Protein AF-A0A3B8ZJQ8-F1 (afdb_monomer)

Foldseek 3Di:
DVVVVLVVLLVVLCCLVVPVLVVVLVVLPVVDAQDPVSCCVNQQFSVLLSVLVSCLSNLLSLLLVVLQCVQQLVLVVQLVVCQVVVVVLPEHSQLVSLLVSLLAPLLVSLVSLVVPPDPLNNVLSNVLSVL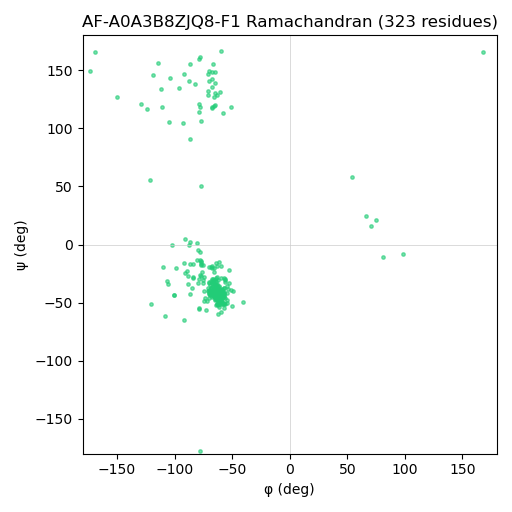RHHPVCLVVLLVVCVVPPDQDDDDPNPHTPSRVSSVCVNCVSVVVSSVSSSVCAVPPNDDHRPDDDDDRDDGDRRDPVSSVVSSVVVSCVCCVQVSVLSSVLSSVVSQQQQPPDDCPVLSVLVNVLVPDPDDPPDPVSVVSVVVNVVRSVVSSCVGNLVVVLVVCCVVCVVVVDHSVVVSVVVSCVSSPPVSND

Sequence (325 aa):
IYQAITRGADLVAGQIDETLIPFVVAQVESVLEPGVLRSLITDGVIAGVGSVIVFLPIILLLFFFIAILEDCGYMARAAFVMDKAMSYLGSSGKSFLPLMSSFACAVPGIMATRVIESWRDRMVTILIAPLMSCSARLPVYMLMITAFVPSTTWLGGWIGLQGAVLFLMSSLGLLVAIPVAWLLKRFWFQGEPSAFVMELPSYKLPSLRVVFFRVWERAQAFIGRAGSLIFCTAVLVWAAGYFPGDHRRQHELTGQIEAWQGDQTDPQLQELEQEHHQLSGQLIESSLLGRVGKAIEPAVKPLGWDWRIGVGVFASFPAREVIIA

Mean predicted aligned error: 9.36 Å

Radius of gyration: 24.24 Å; Cα contacts (8 Å, |Δi|>4): 348; chains: 1; bounding box: 57×47×69 Å

Secondary structure (DSSP, 8-state):
-HHHHHHHHHHHHHHIIIIIHHHHHHHHHHHS-SSHHHHIIIIIIIHHHHHHHHHHHHHHHHHHHHHHHHHTTHHHHHHHHHHHHHHHTT--GGGHHHHHHHHH-HHHHHHHGGG---HHHHHHHHHHGGGS--GGGHHHHHHHHHHHS---EETTTTEEHHHHHHHHHHHHHHHHHHHHHHHHHHHTS--PPP----PPPPP-PPPHHHHHHHHHHHHHHIIIIIIHHHHHHHHHHHHHHHSS---HHHHHHHHHHHT--S-TT-HHHHHHHHHHHHHHHHHHHHSHHHHHHHHHHHHHGGGT--HHHHHHHHHTHHHHHTTT-

Structure (mmCIF, N/CA/C/O backbone):
data_AF-A0A3B8ZJQ8-F1
#
_entry.id   AF-A0A3B8ZJQ8-F1
#
loop_
_atom_site.group_PDB
_atom_site.id
_atom_site.type_symbol
_atom_site.label_atom_id
_atom_site.label_alt_id
_atom_site.label_comp_id
_atom_site.label_asym_id
_atom_site.label_entity_id
_atom_site.label_seq_id
_atom_site.pdbx_PDB_ins_code
_atom_site.Cartn_x
_atom_site.Cartn_y
_atom_site.Cartn_z
_atom_site.occupancy
_atom_site.B_iso_or_equiv
_atom_site.auth_seq_id
_atom_site.auth_comp_id
_atom_site.auth_asym_id
_atom_site.auth_atom_id
_atom_site.pdbx_PDB_model_num
ATOM 1 N N . ILE A 1 1 ? -2.295 17.847 13.881 1.00 44.59 1 ILE A N 1
ATOM 2 C CA . ILE A 1 1 ? -1.215 17.038 14.504 1.00 44.59 1 ILE A CA 1
ATOM 3 C C . ILE A 1 1 ? -0.977 15.763 13.702 1.00 44.59 1 ILE A C 1
ATOM 5 O O . ILE A 1 1 ? 0.044 15.714 13.043 1.00 44.59 1 ILE A O 1
ATOM 9 N N . TYR A 1 2 ? -1.922 14.813 13.632 1.00 49.31 2 TYR A N 1
ATOM 10 C CA . TYR A 1 2 ? -1.770 13.586 12.822 1.00 49.31 2 TYR A CA 1
ATOM 11 C C . TYR A 1 2 ? -1.333 13.864 11.370 1.00 49.31 2 TYR A C 1
ATOM 13 O O . TYR A 1 2 ? -0.273 13.408 10.975 1.00 49.31 2 TYR A O 1
ATOM 21 N N . GLN A 1 3 ? -2.038 14.739 10.642 1.00 50.31 3 GLN A N 1
ATOM 22 C CA . GLN A 1 3 ? -1.660 15.132 9.271 1.00 50.31 3 GLN A CA 1
ATOM 23 C C . GLN A 1 3 ? -0.292 15.832 9.152 1.00 50.31 3 GLN A C 1
ATOM 25 O O . GLN A 1 3 ? 0.372 15.729 8.128 1.00 50.31 3 GLN A O 1
ATOM 30 N N . ALA A 1 4 ? 0.134 16.570 10.181 1.00 55.22 4 ALA A N 1
ATOM 31 C CA . ALA A 1 4 ? 1.437 17.239 10.173 1.00 55.22 4 ALA A CA 1
ATOM 32 C C . ALA A 1 4 ? 2.576 16.237 10.397 1.00 55.22 4 ALA A C 1
ATOM 34 O O . ALA A 1 4 ? 3.673 16.413 9.882 1.00 55.22 4 ALA A O 1
ATOM 35 N N . ILE A 1 5 ? 2.296 15.177 11.151 1.00 61.72 5 ILE A N 1
ATOM 36 C CA . ILE A 1 5 ? 3.265 14.148 11.491 1.00 61.72 5 ILE A CA 1
ATOM 37 C C . ILE A 1 5 ? 3.343 13.089 10.384 1.00 61.72 5 ILE A C 1
ATOM 39 O O . ILE A 1 5 ? 4.442 12.676 10.027 1.00 61.72 5 ILE A O 1
ATOM 43 N N . THR A 1 6 ? 2.217 12.733 9.755 1.00 64.31 6 THR A N 1
ATOM 44 C CA . THR A 1 6 ? 2.218 11.883 8.554 1.00 64.31 6 THR A CA 1
ATOM 45 C C . THR A 1 6 ? 2.934 12.556 7.395 1.00 64.31 6 THR A C 1
ATOM 47 O O . THR A 1 6 ? 3.727 11.887 6.758 1.00 64.31 6 THR A O 1
ATOM 50 N N . ARG A 1 7 ? 2.804 13.881 7.212 1.00 71.00 7 ARG A N 1
ATOM 51 C CA . ARG A 1 7 ? 3.621 14.621 6.231 1.00 71.00 7 ARG A CA 1
ATOM 52 C C . ARG A 1 7 ? 5.120 14.400 6.423 1.00 71.00 7 ARG A C 1
ATOM 54 O O . ARG A 1 7 ? 5.835 14.295 5.442 1.00 71.00 7 ARG A O 1
ATOM 61 N N . GLY A 1 8 ? 5.600 14.322 7.664 1.00 73.88 8 GLY A N 1
ATOM 62 C CA . GLY A 1 8 ? 7.006 14.017 7.935 1.00 73.88 8 GLY A CA 1
ATOM 63 C C . GLY A 1 8 ? 7.403 12.617 7.459 1.00 73.88 8 GLY A C 1
ATOM 64 O O . GLY A 1 8 ? 8.447 12.459 6.837 1.00 73.88 8 GLY A O 1
ATOM 65 N N . ALA A 1 9 ? 6.556 11.614 7.702 1.00 74.62 9 ALA A N 1
ATOM 66 C CA . ALA A 1 9 ? 6.785 10.259 7.200 1.00 74.62 9 ALA A CA 1
ATOM 67 C C . ALA A 1 9 ? 6.646 10.165 5.672 1.00 74.62 9 ALA A C 1
ATOM 69 O O . ALA A 1 9 ? 7.443 9.474 5.050 1.00 74.62 9 ALA A O 1
ATOM 70 N N . ASP A 1 10 ? 5.698 10.891 5.077 1.00 75.44 10 ASP A N 1
ATOM 71 C CA . ASP A 1 10 ? 5.493 10.962 3.628 1.00 75.44 10 ASP A CA 1
ATOM 72 C C . ASP A 1 10 ? 6.691 11.624 2.934 1.00 75.44 10 ASP A C 1
ATOM 74 O O . ASP A 1 10 ? 7.098 11.181 1.869 1.00 75.44 10 ASP A O 1
ATOM 78 N N . LEU A 1 11 ? 7.311 12.636 3.552 1.00 82.31 11 LEU A N 1
ATOM 79 C CA . LEU A 1 11 ? 8.544 13.245 3.042 1.00 82.31 11 LEU A CA 1
ATOM 80 C C . LEU A 1 11 ? 9.717 12.262 3.059 1.00 82.31 11 LEU A C 1
ATOM 82 O O . LEU A 1 11 ? 10.475 12.203 2.098 1.00 82.31 11 LEU A O 1
ATOM 86 N N . VAL A 1 12 ? 9.866 11.479 4.131 1.00 84.31 12 VAL A N 1
ATOM 87 C CA . VAL A 1 12 ? 10.912 10.445 4.208 1.00 84.31 12 VAL A CA 1
ATOM 88 C C . VAL A 1 12 ? 10.653 9.342 3.181 1.00 84.31 12 VAL A C 1
ATOM 90 O O . VAL A 1 12 ? 11.575 8.927 2.486 1.00 84.31 12 VAL A O 1
ATOM 93 N N . ALA A 1 13 ? 9.403 8.893 3.057 1.00 80.94 13 ALA A N 1
ATOM 94 C CA . ALA A 1 13 ? 8.990 7.913 2.060 1.00 80.94 13 ALA A CA 1
ATOM 95 C C . ALA A 1 13 ? 9.245 8.423 0.629 1.00 80.94 13 ALA A C 1
ATOM 97 O O . ALA A 1 13 ? 9.834 7.704 -0.170 1.00 80.94 13 ALA A O 1
ATOM 98 N N . GLY A 1 14 ? 8.895 9.680 0.344 1.00 82.19 14 GLY A N 1
ATOM 99 C CA . GLY A 1 14 ? 9.149 10.330 -0.941 1.00 82.19 14 GLY A CA 1
ATOM 100 C C . GLY A 1 14 ? 10.638 10.486 -1.241 1.00 82.19 14 GLY A C 1
ATOM 101 O O . GLY A 1 14 ? 11.065 10.190 -2.345 1.00 82.19 14 GLY A O 1
ATOM 102 N N . GLN A 1 15 ? 11.470 10.839 -0.255 1.00 86.69 15 GLN A N 1
ATOM 103 C CA . GLN A 1 15 ? 12.925 10.875 -0.454 1.00 86.69 15 GLN A CA 1
ATOM 104 C C . GLN A 1 15 ? 13.494 9.498 -0.803 1.00 86.69 15 GLN A C 1
ATOM 106 O O . GLN A 1 15 ? 14.375 9.392 -1.653 1.00 86.69 15 GLN A O 1
ATOM 111 N N . ILE A 1 16 ? 13.006 8.436 -0.166 1.00 86.12 16 ILE A N 1
ATOM 112 C CA . ILE A 1 16 ? 13.434 7.071 -0.484 1.00 86.12 16 ILE A CA 1
ATOM 113 C C . ILE A 1 16 ? 13.039 6.714 -1.925 1.00 86.12 16 ILE A C 1
ATOM 115 O O . ILE A 1 16 ? 13.875 6.190 -2.660 1.00 86.12 16 ILE A O 1
ATOM 119 N N . ASP A 1 17 ? 11.809 7.029 -2.324 1.00 84.50 17 ASP A N 1
ATOM 120 C CA . ASP A 1 17 ? 11.261 6.695 -3.643 1.00 84.50 17 ASP A CA 1
ATOM 121 C C . ASP A 1 17 ? 11.879 7.517 -4.784 1.00 84.50 17 ASP A C 1
ATOM 123 O O . ASP A 1 17 ? 12.209 6.978 -5.833 1.00 84.50 17 ASP A O 1
ATOM 127 N N . GLU A 1 18 ? 12.122 8.809 -4.563 1.00 86.75 18 GLU A N 1
ATOM 128 C CA . GLU A 1 18 ? 12.631 9.724 -5.592 1.00 86.75 18 GLU A CA 1
ATOM 129 C C . GLU A 1 18 ? 14.163 9.778 -5.658 1.00 86.75 18 GLU A C 1
ATOM 131 O O . GLU A 1 18 ? 14.713 10.160 -6.689 1.00 86.75 18 GLU A O 1
ATOM 136 N N . THR A 1 19 ? 14.880 9.423 -4.581 1.00 88.38 19 THR A N 1
ATOM 137 C CA . THR A 1 19 ? 16.352 9.550 -4.547 1.00 88.38 19 THR A CA 1
ATOM 138 C C . THR A 1 19 ? 17.073 8.234 -4.307 1.00 88.38 19 THR A C 1
ATOM 140 O O . THR A 1 19 ? 17.963 7.883 -5.078 1.00 88.38 19 THR A O 1
ATOM 143 N N . LEU A 1 20 ? 16.701 7.476 -3.271 1.00 89.62 20 LEU A N 1
ATOM 144 C CA . LEU A 1 20 ? 17.446 6.277 -2.890 1.00 89.62 20 LEU A CA 1
ATOM 145 C C . LEU A 1 20 ? 17.234 5.146 -3.901 1.00 89.62 20 LEU A C 1
ATOM 147 O O . LEU A 1 20 ? 18.207 4.538 -4.343 1.00 89.62 20 LEU A O 1
ATOM 151 N N . ILE A 1 21 ? 15.979 4.868 -4.266 1.00 90.00 21 ILE A N 1
ATOM 152 C CA . ILE A 1 21 ? 15.648 3.795 -5.211 1.00 90.00 21 ILE A CA 1
ATOM 153 C C . ILE A 1 21 ? 16.258 4.079 -6.595 1.00 90.00 21 ILE A C 1
ATOM 155 O O . ILE A 1 21 ? 17.004 3.220 -7.071 1.00 90.00 21 ILE A O 1
ATOM 159 N N . PRO A 1 22 ? 16.065 5.263 -7.214 1.00 90.88 22 PRO A N 1
ATOM 160 C CA . PRO A 1 22 ? 16.642 5.557 -8.524 1.00 90.88 22 PRO A CA 1
ATOM 161 C C . PRO A 1 22 ? 18.169 5.558 -8.506 1.00 90.88 22 PRO A C 1
ATOM 163 O O . PRO A 1 22 ? 18.791 5.098 -9.457 1.00 90.88 22 PRO A O 1
ATOM 166 N N . PHE A 1 23 ? 18.793 5.998 -7.406 1.00 92.06 23 PHE A N 1
ATOM 167 C CA . PHE A 1 23 ? 20.245 5.919 -7.253 1.00 92.06 23 PHE A CA 1
ATOM 168 C C . PHE A 1 23 ? 20.748 4.470 -7.284 1.00 92.06 23 PHE A C 1
ATOM 170 O O . PHE A 1 23 ? 21.711 4.168 -7.986 1.00 92.06 23 PHE A O 1
ATOM 177 N N . VAL A 1 24 ? 20.098 3.564 -6.547 1.00 92.38 24 VAL A N 1
ATOM 178 C CA . VAL A 1 24 ? 20.473 2.141 -6.529 1.00 92.38 24 VAL A CA 1
ATOM 179 C C . VAL A 1 24 ? 20.221 1.490 -7.887 1.00 92.38 24 VAL A C 1
ATOM 181 O O . VAL A 1 24 ? 21.064 0.717 -8.340 1.00 92.38 24 VAL A O 1
ATOM 184 N N . VAL A 1 25 ? 19.109 1.824 -8.549 1.00 91.19 25 VAL A N 1
ATOM 185 C CA . VAL A 1 25 ? 18.830 1.375 -9.919 1.00 91.19 25 VAL A CA 1
ATOM 186 C C . VAL A 1 25 ? 19.963 1.819 -10.841 1.00 91.19 25 VAL A C 1
ATOM 188 O O . VAL A 1 25 ? 20.629 0.954 -11.395 1.00 91.19 25 VAL A O 1
ATOM 191 N N . ALA A 1 26 ? 20.302 3.110 -10.886 1.00 90.88 26 ALA A N 1
ATOM 192 C CA . ALA A 1 26 ? 21.366 3.635 -11.745 1.00 90.88 26 ALA A CA 1
ATOM 193 C C . ALA A 1 26 ? 22.727 2.932 -11.546 1.00 90.88 26 ALA A C 1
ATOM 195 O O . ALA A 1 26 ? 23.467 2.712 -12.504 1.00 90.88 26 ALA A O 1
ATOM 196 N N . GLN A 1 27 ? 23.065 2.527 -10.313 1.00 92.81 27 GLN A N 1
ATOM 197 C CA . GLN A 1 27 ? 24.272 1.726 -10.063 1.00 92.81 27 GLN A CA 1
ATOM 198 C C . GLN A 1 27 ? 24.205 0.345 -10.725 1.00 92.81 27 GLN A C 1
ATOM 200 O O . GLN A 1 27 ? 25.188 -0.094 -11.319 1.00 92.81 27 GLN A O 1
ATOM 205 N N . VAL A 1 28 ? 23.061 -0.338 -10.658 1.00 91.44 28 VAL A N 1
ATOM 206 C CA . VAL A 1 28 ? 22.855 -1.616 -11.358 1.00 91.44 28 VAL A CA 1
ATOM 207 C C . VAL A 1 28 ? 22.937 -1.428 -12.871 1.00 91.44 28 VAL A C 1
ATOM 209 O O . VAL A 1 28 ? 23.595 -2.218 -13.546 1.00 91.44 28 VAL A O 1
ATOM 212 N N . GLU A 1 29 ? 22.323 -0.370 -13.393 1.00 90.38 29 GLU A N 1
ATOM 213 C CA . GLU A 1 29 ? 22.310 -0.051 -14.824 1.00 90.38 29 GLU A CA 1
ATOM 214 C C . GLU A 1 29 ? 23.710 0.240 -15.374 1.00 90.38 29 GLU A C 1
ATOM 216 O O . GLU A 1 29 ? 24.028 -0.158 -16.488 1.00 90.38 29 GLU A O 1
ATOM 221 N N . SER A 1 30 ? 24.588 0.844 -14.567 1.00 89.44 30 SER A N 1
ATOM 222 C CA . SER A 1 30 ? 25.984 1.089 -14.957 1.00 89.44 30 SER A CA 1
ATOM 223 C C . SER A 1 30 ? 26.852 -0.173 -15.056 1.00 89.44 30 SER A C 1
ATOM 225 O O . SER A 1 30 ? 27.918 -0.138 -15.670 1.00 89.44 30 SER A O 1
ATOM 227 N N . VAL A 1 31 ? 26.429 -1.279 -14.433 1.00 91.75 31 VAL A N 1
ATOM 228 C CA . VAL A 1 31 ? 27.210 -2.525 -14.352 1.00 91.75 31 VAL A CA 1
ATOM 229 C C . VAL A 1 31 ? 26.640 -3.610 -15.264 1.00 91.75 31 VAL A C 1
ATOM 231 O O . VAL A 1 31 ? 27.396 -4.445 -15.761 1.00 91.75 31 VAL A O 1
ATOM 234 N N . LEU A 1 32 ? 25.322 -3.623 -15.481 1.00 91.19 32 LEU A N 1
ATOM 235 C CA . LEU A 1 32 ? 24.643 -4.620 -16.303 1.00 91.19 32 LEU A CA 1
ATOM 236 C C . LEU A 1 32 ? 24.076 -4.025 -17.593 1.00 91.19 32 LEU A C 1
ATOM 238 O O . LEU A 1 32 ? 23.350 -3.034 -17.589 1.00 91.19 32 LEU A O 1
ATOM 242 N N . GLU A 1 33 ? 24.314 -4.729 -18.695 1.00 90.06 33 GLU A N 1
ATOM 243 C CA . GLU A 1 33 ? 23.661 -4.445 -19.971 1.00 90.06 33 GLU A CA 1
ATOM 244 C C . GLU A 1 33 ? 22.142 -4.724 -19.910 1.00 90.06 33 GLU A C 1
ATOM 246 O O . GLU A 1 33 ? 21.688 -5.551 -19.102 1.00 90.06 33 GLU A O 1
ATOM 251 N N . PRO A 1 34 ? 21.338 -4.066 -20.770 1.00 89.44 34 PRO A N 1
ATOM 252 C CA . PRO A 1 34 ? 19.911 -4.342 -20.915 1.00 89.44 34 PRO A CA 1
ATOM 253 C C . PRO A 1 34 ? 19.633 -5.835 -21.134 1.00 89.44 34 PRO A C 1
ATOM 255 O O . PRO A 1 34 ? 20.088 -6.459 -22.094 1.00 89.44 34 PRO A O 1
ATOM 258 N N . GLY A 1 35 ? 18.886 -6.438 -20.212 1.00 89.81 35 GLY A N 1
ATOM 259 C CA . GLY A 1 35 ? 18.758 -7.886 -20.126 1.00 89.81 35 GLY A CA 1
ATOM 260 C C . GLY A 1 35 ? 17.663 -8.333 -19.166 1.00 89.81 35 GLY A C 1
ATOM 261 O O . GLY A 1 35 ? 17.217 -7.576 -18.306 1.00 89.81 35 GLY A O 1
ATOM 262 N N . VAL A 1 36 ? 17.289 -9.615 -19.258 1.00 90.75 36 VAL A N 1
ATOM 263 C CA . VAL A 1 36 ? 16.305 -10.241 -18.351 1.00 90.75 36 VAL A CA 1
ATOM 264 C C . VAL A 1 36 ? 16.766 -10.118 -16.895 1.00 90.75 36 VAL A C 1
ATOM 266 O O . VAL A 1 36 ? 15.978 -9.800 -16.011 1.00 90.75 36 VAL A O 1
ATOM 269 N N . LEU A 1 37 ? 18.061 -10.353 -16.645 1.00 91.38 37 LEU A N 1
ATOM 270 C CA . LEU A 1 37 ? 18.658 -10.261 -15.311 1.00 91.38 37 LEU A CA 1
ATOM 271 C C . LEU A 1 37 ? 18.619 -8.832 -14.767 1.00 91.38 37 LEU A C 1
ATOM 273 O O . LEU A 1 37 ? 18.324 -8.651 -13.589 1.00 91.38 37 LEU A O 1
ATOM 277 N N . ARG A 1 38 ? 18.872 -7.831 -15.620 1.00 92.56 38 ARG A N 1
ATOM 278 C CA . ARG A 1 38 ? 18.785 -6.422 -15.234 1.00 92.56 38 ARG A CA 1
ATOM 279 C C . ARG A 1 38 ? 17.351 -6.061 -14.845 1.00 92.56 38 ARG A C 1
ATOM 281 O O . ARG A 1 38 ? 17.165 -5.614 -13.721 1.00 92.56 38 ARG A O 1
ATOM 288 N N . SER A 1 39 ? 16.357 -6.376 -15.684 1.00 90.88 39 SER A N 1
ATOM 289 C CA . SER A 1 39 ? 14.938 -6.117 -15.370 1.00 90.88 39 SER A CA 1
ATOM 290 C C . SER A 1 39 ? 14.458 -6.866 -14.120 1.00 90.88 39 SER A C 1
ATOM 292 O O . SER A 1 39 ? 13.744 -6.301 -13.298 1.00 90.88 39 SER A O 1
ATOM 294 N N . LEU A 1 40 ? 14.891 -8.114 -13.899 1.00 93.00 40 LEU A N 1
ATOM 295 C CA . LEU A 1 40 ? 14.562 -8.838 -12.665 1.00 93.00 40 LEU A CA 1
ATOM 296 C C . LEU A 1 40 ? 15.089 -8.108 -11.424 1.00 93.00 40 LEU A C 1
ATOM 298 O O . LEU A 1 40 ? 14.399 -8.037 -10.407 1.00 93.00 40 LEU A O 1
ATOM 302 N N . ILE A 1 41 ? 16.316 -7.589 -11.488 1.00 94.50 41 ILE A N 1
ATOM 303 C CA . ILE A 1 41 ? 16.942 -6.904 -10.358 1.00 94.50 41 ILE A CA 1
ATOM 304 C C . ILE A 1 41 ? 16.310 -5.524 -10.149 1.00 94.50 41 ILE A C 1
ATOM 306 O O . ILE A 1 41 ? 15.979 -5.206 -9.011 1.00 94.50 41 ILE A O 1
ATOM 310 N N . THR A 1 42 ? 16.108 -4.726 -11.198 1.00 91.62 42 THR A N 1
ATOM 311 C CA . THR A 1 42 ? 15.543 -3.370 -11.090 1.00 91.62 42 THR A CA 1
ATOM 312 C C . THR A 1 42 ? 14.045 -3.405 -10.787 1.00 91.62 42 THR A C 1
ATOM 314 O O . THR A 1 42 ? 13.605 -2.905 -9.750 1.00 91.62 42 THR A O 1
ATOM 317 N N . ASP A 1 43 ? 13.268 -4.075 -11.632 1.00 86.75 43 ASP A N 1
ATOM 318 C CA . ASP A 1 43 ? 11.803 -3.999 -11.635 1.00 86.75 43 ASP A CA 1
ATOM 319 C C . ASP A 1 43 ? 11.160 -5.062 -10.737 1.00 86.75 43 ASP A C 1
ATOM 321 O O . ASP A 1 43 ? 10.035 -4.896 -10.271 1.00 86.75 43 ASP A O 1
ATOM 325 N N . GLY A 1 44 ? 11.860 -6.171 -10.484 1.00 87.94 44 GLY A N 1
ATOM 326 C CA . GLY A 1 44 ? 11.403 -7.218 -9.572 1.00 87.94 44 GLY A CA 1
ATOM 327 C C . GLY A 1 44 ? 11.909 -6.998 -8.148 1.00 87.94 44 GLY A C 1
ATOM 328 O O . GLY A 1 44 ? 11.133 -6.789 -7.213 1.00 87.94 44 GLY A O 1
ATOM 329 N N . VAL A 1 45 ? 13.230 -7.068 -7.969 1.00 93.94 45 VAL A N 1
ATOM 330 C CA . VAL A 1 45 ? 13.863 -7.107 -6.644 1.00 93.94 45 VAL A CA 1
ATOM 331 C C . VAL A 1 45 ? 13.926 -5.725 -6.003 1.00 93.94 45 VAL A C 1
ATOM 333 O O . VAL A 1 45 ? 13.434 -5.560 -4.887 1.00 93.94 45 VAL A O 1
ATOM 336 N N . ILE A 1 46 ? 14.513 -4.736 -6.681 1.00 93.00 46 ILE A N 1
ATOM 337 C CA . ILE A 1 46 ? 14.696 -3.384 -6.142 1.00 93.00 46 ILE A CA 1
ATOM 338 C C . ILE A 1 46 ? 13.345 -2.698 -5.978 1.00 93.00 46 ILE A C 1
ATOM 340 O O . ILE A 1 46 ? 13.090 -2.171 -4.901 1.00 93.00 46 ILE A O 1
ATOM 344 N N . ALA A 1 47 ? 12.447 -2.769 -6.963 1.00 87.56 47 ALA A N 1
ATOM 345 C CA . ALA A 1 47 ? 11.093 -2.234 -6.810 1.00 87.56 47 ALA A CA 1
ATOM 346 C C . ALA A 1 47 ? 10.318 -2.933 -5.674 1.00 87.56 47 ALA A C 1
ATOM 348 O O . ALA A 1 47 ? 9.671 -2.276 -4.854 1.00 87.56 47 ALA A O 1
ATOM 349 N N . GLY A 1 48 ? 10.431 -4.263 -5.561 1.00 87.19 48 GLY A N 1
ATOM 350 C CA . GLY A 1 48 ? 9.802 -5.038 -4.492 1.00 87.19 48 GLY A CA 1
ATOM 351 C C . GLY A 1 48 ? 10.298 -4.637 -3.100 1.00 87.19 48 GLY A C 1
ATOM 352 O O . GLY A 1 48 ? 9.498 -4.277 -2.237 1.00 87.19 48 GLY A O 1
ATOM 353 N N . VAL A 1 49 ? 11.615 -4.646 -2.878 1.00 91.56 49 VAL A N 1
ATOM 354 C CA . VAL A 1 49 ? 12.235 -4.224 -1.607 1.00 91.56 49 VAL A CA 1
ATOM 355 C C . VAL A 1 49 ? 11.993 -2.737 -1.346 1.00 91.56 49 VAL A C 1
ATOM 357 O O . VAL A 1 49 ? 11.672 -2.354 -0.221 1.00 91.56 49 VAL A O 1
ATOM 360 N N . GLY A 1 50 ? 12.083 -1.912 -2.385 1.00 89.19 50 GLY A N 1
ATOM 361 C CA . GLY A 1 50 ? 11.819 -0.481 -2.355 1.00 89.19 50 GLY A CA 1
ATOM 362 C C . GLY A 1 50 ? 10.433 -0.179 -1.806 1.00 89.19 50 GLY A C 1
ATOM 363 O O . GLY A 1 50 ? 10.317 0.581 -0.849 1.00 89.19 50 GLY A O 1
ATOM 364 N N . SER A 1 51 ? 9.402 -0.879 -2.289 1.00 83.94 51 SER A N 1
ATOM 365 C CA . SER A 1 51 ? 8.041 -0.727 -1.764 1.00 83.94 51 SER A CA 1
ATOM 366 C C . SER A 1 51 ? 7.958 -0.992 -0.252 1.00 83.94 51 SER A C 1
ATOM 368 O O . SER A 1 51 ? 7.353 -0.215 0.485 1.00 83.94 51 SER A O 1
ATOM 370 N N . VAL A 1 52 ? 8.633 -2.034 0.253 1.00 87.44 52 VAL A N 1
ATOM 371 C CA . VAL A 1 52 ? 8.659 -2.370 1.68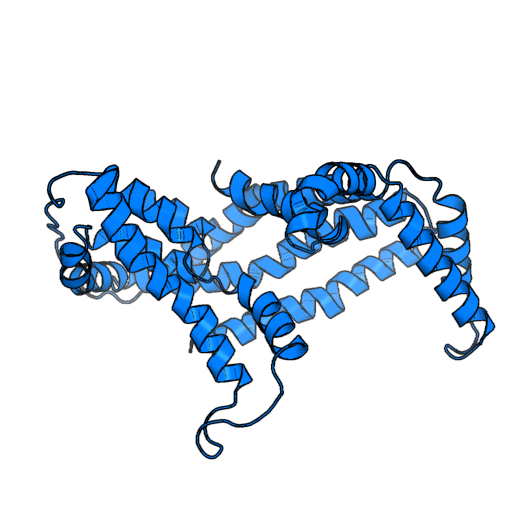9 1.00 87.44 52 VAL A CA 1
ATOM 372 C C . VAL A 1 52 ? 9.351 -1.273 2.500 1.00 87.44 52 VAL A C 1
ATOM 374 O O . VAL A 1 52 ? 8.864 -0.901 3.571 1.00 87.44 52 VAL A O 1
ATOM 377 N N . ILE A 1 53 ? 10.466 -0.740 1.995 1.00 89.62 53 ILE A N 1
ATOM 378 C CA . ILE A 1 53 ? 11.229 0.327 2.655 1.00 89.62 53 ILE A CA 1
ATOM 379 C C . ILE A 1 53 ? 10.429 1.636 2.668 1.00 89.62 53 ILE A C 1
ATOM 381 O O . ILE A 1 53 ? 10.389 2.298 3.702 1.00 89.62 53 ILE A O 1
ATOM 385 N N . VAL A 1 54 ? 9.739 1.980 1.579 1.00 86.06 54 VAL A N 1
ATOM 386 C CA . VAL A 1 54 ? 8.899 3.187 1.471 1.00 86.06 54 VAL A CA 1
ATOM 387 C C . VAL A 1 54 ? 7.722 3.144 2.456 1.00 86.06 54 VAL A C 1
ATOM 389 O O . VAL A 1 54 ? 7.393 4.158 3.072 1.00 86.06 54 VAL A O 1
ATOM 392 N N . PHE A 1 55 ? 7.116 1.974 2.693 1.00 82.62 55 PHE A N 1
ATOM 393 C CA . PHE A 1 55 ? 6.022 1.837 3.668 1.00 82.62 55 PHE A CA 1
ATOM 394 C C . PHE A 1 55 ? 6.476 1.836 5.135 1.00 82.62 55 PHE A C 1
ATOM 396 O O . PHE A 1 55 ? 5.682 2.156 6.029 1.00 82.62 55 PHE A O 1
ATOM 403 N N . LEU A 1 56 ? 7.731 1.478 5.411 1.00 87.06 56 LEU A N 1
ATOM 404 C CA . LEU A 1 56 ? 8.229 1.291 6.773 1.00 87.06 56 LEU A CA 1
ATOM 405 C C . LEU A 1 56 ? 8.112 2.562 7.652 1.00 87.06 56 LEU A C 1
ATOM 407 O O . LEU A 1 56 ? 7.565 2.441 8.752 1.00 87.06 56 LEU A O 1
ATOM 411 N N . PRO A 1 57 ? 8.526 3.774 7.221 1.00 87.62 57 PRO A N 1
ATOM 412 C CA . PRO A 1 57 ? 8.418 4.994 8.029 1.00 87.62 57 PRO A CA 1
ATOM 413 C C . PRO A 1 57 ? 6.987 5.300 8.479 1.00 87.62 57 PRO A C 1
ATOM 415 O O . PRO A 1 57 ? 6.752 5.636 9.641 1.00 87.62 57 PRO A O 1
ATOM 418 N N . ILE A 1 58 ? 6.020 5.138 7.573 1.00 80.69 58 ILE A N 1
ATOM 419 C CA . ILE A 1 58 ? 4.601 5.411 7.832 1.00 80.69 58 ILE A CA 1
ATOM 420 C C . ILE A 1 58 ? 4.064 4.445 8.897 1.00 80.69 58 ILE A C 1
ATOM 422 O O . ILE A 1 58 ? 3.356 4.848 9.824 1.00 80.69 58 ILE A O 1
ATOM 426 N N . ILE A 1 59 ? 4.438 3.167 8.804 1.00 80.75 59 ILE A N 1
ATOM 427 C CA . ILE A 1 59 ? 4.019 2.125 9.746 1.00 80.75 59 ILE A CA 1
ATOM 428 C C . ILE A 1 59 ? 4.669 2.317 11.122 1.00 80.75 59 ILE A C 1
ATOM 430 O O . ILE A 1 59 ? 3.988 2.201 12.143 1.00 80.75 59 ILE A O 1
ATOM 434 N N . LEU A 1 60 ? 5.962 2.652 11.168 1.00 86.88 60 LEU A N 1
ATOM 435 C CA . LEU A 1 60 ? 6.673 2.972 12.409 1.00 86.88 60 LEU A CA 1
ATOM 436 C C . LEU A 1 60 ? 6.010 4.130 13.147 1.00 86.88 60 LEU A C 1
ATOM 438 O O . LEU A 1 60 ? 5.774 4.053 14.353 1.00 86.88 60 LEU A O 1
ATOM 442 N N . LEU A 1 61 ? 5.668 5.179 12.404 1.00 85.50 61 LEU A N 1
ATOM 443 C CA . LEU A 1 61 ? 4.996 6.347 12.939 1.00 85.50 61 LEU A CA 1
ATOM 444 C C . LEU A 1 61 ? 3.622 5.992 13.517 1.00 85.50 61 LEU A C 1
ATOM 446 O O . LEU A 1 61 ? 3.288 6.399 14.630 1.00 85.50 61 LEU A O 1
ATOM 450 N N . LEU A 1 62 ? 2.838 5.191 12.791 1.00 80.00 62 LEU A N 1
ATOM 451 C CA . LEU A 1 62 ? 1.544 4.705 13.260 1.00 80.00 62 LEU A CA 1
ATOM 452 C C . LEU A 1 62 ? 1.681 3.921 14.573 1.00 80.00 62 LEU A C 1
ATOM 454 O O . LEU A 1 62 ? 0.987 4.227 15.546 1.00 80.00 62 LEU A O 1
ATOM 458 N N . PHE A 1 63 ? 2.584 2.938 14.627 1.00 82.94 63 PHE A N 1
ATOM 459 C CA . PHE A 1 63 ? 2.795 2.139 15.834 1.00 82.94 63 PHE A CA 1
ATOM 460 C C . PHE A 1 63 ? 3.353 2.957 16.993 1.00 82.94 63 PHE A C 1
ATOM 462 O O . PHE A 1 63 ? 3.014 2.671 18.138 1.00 82.94 63 PHE A O 1
ATOM 469 N N . PHE A 1 64 ? 4.140 3.995 16.719 1.00 87.75 64 PHE A N 1
ATOM 470 C CA . PHE A 1 64 ? 4.618 4.922 17.737 1.00 87.75 64 PHE A CA 1
ATOM 471 C C . PHE A 1 64 ? 3.459 5.649 18.428 1.00 87.75 64 PHE A C 1
ATOM 473 O O . PHE A 1 64 ? 3.382 5.646 19.658 1.00 87.75 64 PHE A O 1
ATOM 480 N N . PHE A 1 65 ? 2.499 6.187 17.667 1.00 83.75 65 PHE A N 1
ATOM 481 C CA . PHE A 1 65 ? 1.312 6.819 18.257 1.00 83.75 65 PHE A CA 1
ATOM 482 C C . PHE A 1 65 ? 0.415 5.831 18.992 1.00 83.75 65 PHE A C 1
ATOM 484 O O . PHE A 1 65 ? -0.056 6.139 20.087 1.00 83.75 65 PHE A O 1
ATOM 491 N N . ILE A 1 66 ? 0.194 4.645 18.421 1.00 81.56 66 ILE A N 1
ATOM 492 C CA . ILE A 1 66 ? -0.607 3.607 19.076 1.00 81.56 66 ILE A CA 1
ATOM 493 C C . ILE A 1 66 ? 0.046 3.195 20.401 1.00 81.56 66 ILE A C 1
ATOM 495 O O . ILE A 1 66 ? -0.640 3.159 21.418 1.00 81.56 66 ILE A O 1
ATOM 499 N N . ALA A 1 67 ? 1.362 2.968 20.419 1.00 85.31 67 ALA A N 1
ATOM 500 C CA . ALA A 1 67 ? 2.100 2.591 21.621 1.00 85.31 67 ALA A CA 1
ATOM 501 C C . ALA A 1 67 ? 2.009 3.664 22.716 1.00 85.31 67 ALA A C 1
ATOM 503 O O . ALA A 1 67 ? 1.779 3.330 23.875 1.00 85.31 67 ALA A O 1
ATOM 504 N N . ILE A 1 68 ? 2.109 4.950 22.356 1.00 88.44 68 ILE A N 1
ATOM 505 C CA . ILE A 1 68 ? 1.922 6.061 23.302 1.00 88.44 68 ILE A CA 1
ATOM 506 C C . ILE A 1 68 ? 0.507 6.063 23.887 1.00 88.44 68 ILE A C 1
ATOM 508 O O . ILE A 1 68 ? 0.352 6.186 25.102 1.00 88.44 68 ILE A O 1
ATOM 512 N N . LEU A 1 69 ? -0.519 5.945 23.037 1.00 83.25 69 LEU A N 1
ATOM 513 C CA . LEU A 1 69 ? -1.928 5.977 23.450 1.00 83.25 69 LEU A CA 1
ATOM 514 C C . LEU A 1 69 ? -2.322 4.767 24.308 1.00 83.25 69 LEU A C 1
ATOM 516 O O . LEU A 1 69 ? -3.197 4.863 25.176 1.00 83.25 69 LEU A O 1
ATOM 520 N N . GLU A 1 70 ? -1.695 3.625 24.049 1.00 83.56 70 GLU A N 1
ATOM 521 C CA . GLU A 1 70 ? -1.888 2.392 24.799 1.00 83.56 70 GLU A CA 1
ATOM 522 C C . GLU A 1 70 ? -1.195 2.466 26.169 1.00 83.56 70 GLU A C 1
ATOM 524 O O . GLU A 1 70 ? -1.846 2.235 27.187 1.00 83.56 70 GLU A O 1
ATOM 529 N N . ASP A 1 71 ? 0.077 2.880 26.225 1.00 85.19 71 ASP A N 1
ATOM 530 C CA . ASP A 1 71 ? 0.841 2.971 27.480 1.00 85.19 71 ASP A CA 1
ATOM 531 C C . ASP A 1 71 ? 0.316 4.061 28.433 1.00 85.19 71 ASP A C 1
ATOM 533 O O . ASP A 1 71 ? 0.417 3.911 29.652 1.00 85.19 71 ASP A O 1
ATOM 537 N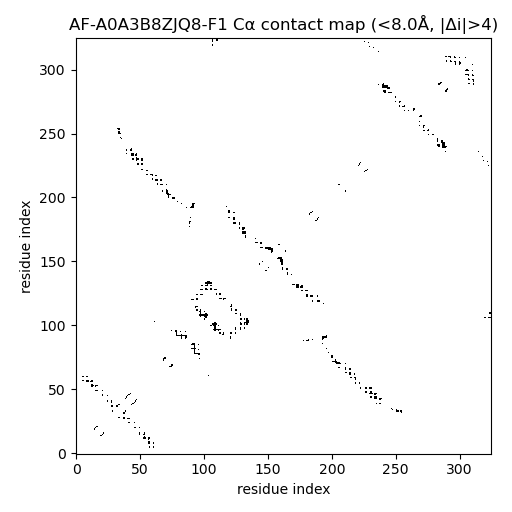 N . CYS A 1 72 ? -0.278 5.146 27.922 1.00 86.50 72 CYS A N 1
ATOM 538 C CA . CYS A 1 72 ? -0.874 6.182 28.774 1.00 86.50 72 CYS A CA 1
ATOM 539 C C . CYS A 1 72 ? -2.273 5.821 29.314 1.00 86.50 72 CYS A C 1
ATOM 541 O O . CYS A 1 72 ? -2.857 6.567 30.111 1.00 86.50 72 CYS A O 1
ATOM 543 N N . GLY A 1 73 ? -2.834 4.683 28.886 1.00 82.62 73 GLY A N 1
ATOM 544 C CA . GLY A 1 73 ? -4.181 4.247 29.254 1.00 82.62 73 GLY A CA 1
ATOM 545 C C . GLY A 1 73 ? -5.293 5.092 28.621 1.00 82.62 73 GLY A C 1
ATOM 546 O O . GLY A 1 73 ? -6.438 5.045 29.081 1.00 82.62 73 GLY A O 1
ATOM 547 N N . TYR A 1 74 ? -4.987 5.885 27.584 1.00 84.12 74 TYR A N 1
ATOM 548 C CA . TYR A 1 74 ? -5.995 6.661 26.857 1.00 84.12 74 TYR A CA 1
ATOM 549 C C . TYR A 1 74 ? -6.921 5.740 26.063 1.00 84.12 74 TYR A C 1
ATOM 551 O O . TYR A 1 74 ? -8.128 5.958 26.059 1.00 84.12 74 TYR A O 1
ATOM 559 N N . MET A 1 75 ? -6.389 4.660 25.481 1.00 80.88 75 MET A N 1
ATOM 560 C CA . MET A 1 75 ? -7.190 3.678 24.740 1.00 80.88 75 MET A CA 1
ATOM 561 C C . MET A 1 75 ? -8.290 3.026 25.591 1.00 80.88 75 MET A C 1
ATOM 563 O O . MET A 1 75 ? -9.438 2.948 25.155 1.00 80.88 75 MET A O 1
ATOM 567 N N . ALA A 1 76 ? -7.976 2.625 26.826 1.00 77.81 76 ALA A N 1
ATOM 568 C CA . ALA A 1 76 ? -8.956 2.039 27.744 1.00 77.81 76 ALA A CA 1
ATOM 569 C C . ALA A 1 76 ? -10.066 3.037 28.128 1.00 77.81 76 ALA A C 1
ATOM 571 O O . ALA A 1 76 ? -11.243 2.687 28.187 1.00 77.81 76 ALA A O 1
ATOM 572 N N . ARG A 1 77 ? -9.709 4.312 28.320 1.00 83.94 77 ARG A N 1
ATOM 573 C CA . ARG A 1 77 ? -10.679 5.385 28.585 1.00 83.94 77 ARG A CA 1
ATOM 574 C C . ARG A 1 77 ? -11.532 5.734 27.377 1.00 83.94 77 ARG A C 1
ATOM 576 O O . ARG A 1 77 ? -12.731 5.938 27.528 1.00 83.94 77 ARG A O 1
ATOM 583 N N . ALA A 1 78 ? -10.932 5.798 26.193 1.00 82.38 78 ALA A N 1
ATOM 584 C CA . ALA A 1 78 ? -11.656 6.042 24.957 1.00 82.38 78 ALA A CA 1
ATOM 585 C C . ALA A 1 78 ? -12.693 4.935 24.714 1.00 82.38 78 ALA A C 1
ATOM 587 O O . ALA A 1 78 ? -13.840 5.245 24.409 1.00 82.38 78 ALA A O 1
ATOM 588 N N . ALA A 1 79 ? -12.332 3.668 24.954 1.00 79.94 79 ALA A N 1
ATOM 589 C CA . ALA A 1 79 ? -13.273 2.551 24.910 1.00 79.94 79 ALA A CA 1
ATOM 590 C C . ALA A 1 79 ? -14.428 2.720 25.914 1.00 79.94 79 ALA A C 1
ATOM 592 O O . ALA A 1 79 ? -15.578 2.527 25.537 1.00 79.94 79 ALA A O 1
ATOM 593 N N . PHE A 1 80 ? -14.150 3.149 27.152 1.00 81.75 80 PHE A N 1
ATOM 594 C CA . PHE A 1 80 ? -15.186 3.420 28.160 1.00 81.75 80 PHE A CA 1
ATOM 595 C C . PHE A 1 80 ? -16.140 4.557 27.756 1.00 81.75 80 PHE A C 1
ATOM 597 O O . PHE A 1 80 ? -17.354 4.416 27.866 1.00 81.75 80 PHE A O 1
ATOM 604 N N . VAL A 1 81 ? -15.616 5.676 27.245 1.00 85.00 81 VAL A N 1
ATOM 605 C CA . VAL A 1 81 ? -16.447 6.805 26.781 1.00 85.00 81 VAL A CA 1
ATOM 606 C C . VAL A 1 81 ? -17.310 6.397 25.584 1.00 85.00 81 VAL A C 1
ATOM 608 O O . VAL A 1 81 ? -18.475 6.786 25.494 1.00 85.00 81 VAL A O 1
ATOM 611 N N . MET A 1 82 ? -16.753 5.592 24.679 1.00 83.56 82 MET A N 1
ATOM 612 C CA . MET A 1 82 ? -17.443 5.132 23.473 1.00 83.56 82 MET A CA 1
ATOM 613 C C . MET A 1 82 ? -18.388 3.956 23.727 1.00 83.56 82 MET A C 1
ATOM 615 O O . MET A 1 82 ? -19.242 3.691 22.884 1.00 83.56 82 MET A O 1
ATOM 619 N N . ASP A 1 83 ? -18.309 3.300 24.888 1.00 83.25 83 ASP A N 1
ATOM 620 C CA . ASP A 1 83 ? -19.170 2.170 25.248 1.00 83.25 83 ASP A CA 1
ATOM 621 C C . ASP A 1 83 ? -20.652 2.553 25.225 1.00 83.25 83 ASP A C 1
ATOM 623 O O . ASP A 1 83 ? -21.478 1.824 24.680 1.00 83.25 83 ASP A O 1
ATOM 627 N N . LYS A 1 84 ? -21.005 3.761 25.684 1.00 80.75 84 LYS A N 1
ATOM 628 C CA . LYS A 1 84 ? -22.389 4.249 25.589 1.00 80.75 84 LYS A CA 1
ATOM 629 C C . LYS A 1 84 ? -22.853 4.397 24.138 1.00 80.75 84 LYS A C 1
ATOM 631 O O . LYS A 1 84 ? -23.981 4.044 23.820 1.00 80.75 84 LYS A O 1
ATOM 636 N N . ALA A 1 85 ? -22.006 4.920 23.255 1.00 82.62 85 ALA A N 1
ATOM 637 C CA . ALA A 1 85 ? -22.358 5.085 21.847 1.00 82.62 85 ALA A CA 1
ATOM 638 C C . ALA A 1 85 ? -22.467 3.726 21.139 1.00 82.62 85 ALA A C 1
ATOM 640 O O . ALA A 1 85 ? -23.401 3.498 20.378 1.00 82.62 85 ALA A O 1
ATOM 641 N N . MET A 1 86 ? -21.548 2.804 21.422 1.00 80.81 86 MET A N 1
ATOM 642 C CA . MET A 1 86 ? -21.515 1.480 20.803 1.00 80.81 86 MET A CA 1
ATOM 643 C C . MET A 1 86 ? -22.577 0.526 21.336 1.00 80.81 86 MET A C 1
ATOM 645 O O . MET A 1 86 ? -23.146 -0.234 20.555 1.00 80.81 86 MET A O 1
ATOM 649 N N . SER A 1 87 ? -22.934 0.622 22.615 1.00 77.38 87 SER A N 1
ATOM 650 C CA . SER A 1 87 ? -24.043 -0.149 23.180 1.00 77.38 87 SER A CA 1
ATOM 651 C C . SER A 1 87 ? -25.387 0.211 22.538 1.00 77.38 87 SER A C 1
ATOM 653 O O . SER A 1 87 ? -26.224 -0.677 22.397 1.00 77.38 87 SER A O 1
ATOM 655 N N . TYR A 1 88 ? -25.579 1.436 22.021 1.00 77.06 88 TYR A N 1
ATOM 656 C CA . TYR A 1 88 ? -26.744 1.757 21.173 1.00 77.06 88 TYR A CA 1
ATOM 657 C C . TYR A 1 88 ? -26.754 0.984 19.847 1.00 77.06 88 TYR A C 1
ATOM 659 O O . TYR A 1 88 ? -27.816 0.598 19.363 1.00 77.06 88 TYR A O 1
ATOM 667 N N . LEU A 1 89 ? -25.581 0.708 19.276 1.00 75.38 89 LEU A N 1
ATOM 668 C CA . LEU A 1 89 ? -25.411 -0.210 18.141 1.00 75.38 89 LEU A CA 1
ATOM 669 C C . LEU A 1 89 ? -25.393 -1.689 18.570 1.00 75.38 89 LEU A C 1
ATOM 671 O O . LEU A 1 89 ? -25.230 -2.591 17.746 1.00 75.38 89 LEU A O 1
ATOM 675 N N . GLY A 1 90 ? -25.552 -1.943 19.868 1.00 73.69 90 GLY A N 1
ATOM 676 C CA . GLY A 1 90 ? -25.504 -3.241 20.516 1.00 73.69 90 GLY A CA 1
ATOM 677 C C . GLY A 1 90 ? -24.098 -3.758 20.813 1.00 73.69 90 GLY A C 1
ATOM 678 O O . GLY A 1 90 ? -24.003 -4.775 21.490 1.00 73.69 90 GLY A O 1
ATOM 679 N N . SER A 1 91 ? -23.018 -3.157 20.302 1.00 77.25 91 SER A N 1
ATOM 680 C CA . SER A 1 91 ? -21.630 -3.650 20.421 1.00 77.25 91 SER A CA 1
ATOM 681 C C . SER A 1 91 ? -20.919 -3.190 21.697 1.00 77.25 91 SER A C 1
ATOM 683 O O . SER A 1 91 ? -21.252 -2.161 22.275 1.00 77.25 91 SER A O 1
ATOM 685 N N . SER A 1 92 ? -19.909 -3.951 22.136 1.00 79.25 92 SER A N 1
ATOM 686 C CA . SER A 1 92 ? -19.036 -3.542 23.246 1.00 79.25 92 SER A CA 1
ATOM 687 C C . SER A 1 92 ? -18.123 -2.381 22.863 1.00 79.25 92 SER A C 1
ATOM 689 O O . SER A 1 92 ? -17.499 -2.432 21.799 1.00 79.25 92 SER A O 1
ATOM 691 N N . GLY A 1 93 ? -17.907 -1.426 23.775 1.00 76.94 93 GLY A N 1
ATOM 692 C CA . GLY A 1 93 ? -16.891 -0.375 23.656 1.00 76.94 93 GLY A CA 1
ATOM 693 C C . GLY A 1 93 ? -15.470 -0.884 23.367 1.00 76.94 93 GLY A C 1
ATOM 694 O O . GLY A 1 93 ? -14.673 -0.161 22.768 1.00 76.94 93 GLY A O 1
ATOM 695 N N . LYS A 1 94 ? -15.153 -2.159 23.670 1.00 80.31 94 LYS A N 1
ATOM 696 C CA . LYS A 1 94 ? -13.881 -2.812 23.278 1.00 80.31 94 LYS A CA 1
ATOM 697 C C . LYS A 1 94 ? -13.653 -2.795 21.762 1.00 80.31 94 LYS A C 1
ATOM 699 O O . LYS A 1 94 ? -12.508 -2.757 21.319 1.00 80.31 94 LYS A O 1
ATOM 704 N N . SER A 1 95 ? -14.722 -2.787 20.964 1.00 85.81 95 SER A N 1
ATOM 705 C CA . SER A 1 95 ? -14.623 -2.780 19.498 1.00 85.81 95 SER A CA 1
ATOM 706 C C . SER A 1 95 ? -14.275 -1.401 18.916 1.00 85.81 95 SER A C 1
ATOM 708 O O . SER A 1 95 ? -13.846 -1.322 17.767 1.00 85.81 95 SER A O 1
ATOM 710 N N . PHE A 1 96 ? -14.362 -0.321 19.707 1.00 85.75 96 PHE A N 1
ATOM 711 C CA . PHE A 1 96 ? -13.941 1.021 19.287 1.00 85.75 96 PHE A CA 1
ATOM 712 C C . PHE A 1 96 ? -12.452 1.054 18.935 1.00 85.75 96 PHE A C 1
ATOM 714 O O . PHE A 1 96 ? -12.049 1.672 17.950 1.00 85.75 96 PHE A O 1
ATOM 721 N N . LEU A 1 97 ? -11.640 0.359 19.736 1.00 82.44 97 LEU A N 1
ATOM 722 C CA . LEU A 1 97 ? -10.188 0.357 19.614 1.00 82.44 97 LEU A CA 1
ATOM 723 C C . LEU A 1 97 ? -9.730 -0.221 18.253 1.00 82.44 97 LEU A C 1
ATOM 725 O O . LEU A 1 97 ? -9.020 0.480 17.525 1.00 82.44 97 LEU A O 1
ATOM 729 N N . PRO A 1 98 ? -10.179 -1.424 17.838 1.00 84.44 98 PRO A N 1
ATOM 730 C CA . PRO A 1 98 ? -9.939 -1.939 16.490 1.00 84.44 98 PRO A CA 1
ATOM 731 C C . PRO A 1 98 ? -10.489 -1.058 15.362 1.00 84.44 98 PRO A C 1
ATOM 733 O O . PRO A 1 98 ? -9.818 -0.900 14.342 1.00 84.44 98 PRO A O 1
ATOM 736 N N . LEU A 1 99 ? -11.677 -0.461 15.520 1.00 86.56 99 LEU A N 1
ATOM 737 C CA . LEU A 1 99 ? -12.287 0.384 14.481 1.00 86.56 99 LEU A CA 1
ATOM 738 C C . LEU A 1 99 ? -11.493 1.674 14.245 1.00 86.56 99 LEU A C 1
ATOM 740 O O . LEU A 1 99 ? -11.242 2.038 13.098 1.00 86.56 99 LEU A O 1
ATOM 744 N N . MET A 1 100 ? -11.032 2.330 15.312 1.00 83.62 100 MET A N 1
ATOM 745 C CA . MET A 1 100 ? -10.153 3.499 15.202 1.00 83.62 100 MET A CA 1
ATOM 746 C C . MET A 1 100 ? -8.812 3.151 14.565 1.00 83.62 100 MET A C 1
ATOM 748 O O . MET A 1 100 ? -8.331 3.883 13.703 1.00 83.62 100 MET A O 1
ATOM 752 N N . SER A 1 101 ? -8.228 2.009 14.936 1.00 81.06 101 SER A N 1
ATOM 753 C CA . SER A 1 101 ? -6.996 1.534 14.303 1.00 81.06 101 SER A CA 1
ATOM 754 C C . SER A 1 101 ? -7.205 1.208 12.815 1.00 81.06 101 SER A C 1
ATOM 756 O O . SER A 1 101 ? -6.350 1.548 11.998 1.00 81.06 101 SER A O 1
ATOM 758 N N . SER A 1 102 ? -8.373 0.664 12.447 1.00 83.69 102 SER A N 1
ATOM 759 C CA . SER A 1 102 ? -8.749 0.355 11.056 1.00 83.69 102 SER A CA 1
ATOM 760 C C . SER A 1 102 ? -8.852 1.600 10.170 1.00 83.69 102 SER A C 1
ATOM 762 O O . SER A 1 102 ? -8.582 1.519 8.974 1.00 83.69 102 SER A O 1
ATOM 764 N N . PHE A 1 103 ? -9.187 2.757 10.751 1.00 81.00 103 PHE A N 1
ATOM 765 C CA . PHE A 1 103 ? -9.207 4.041 10.045 1.00 81.00 103 PHE A CA 1
ATOM 766 C C . PHE A 1 103 ? -7.805 4.491 9.608 1.00 81.00 103 PHE A C 1
ATOM 768 O O . PHE A 1 103 ? -7.649 5.121 8.567 1.00 81.00 103 PHE A O 1
ATOM 775 N N . ALA A 1 104 ? -6.769 4.138 10.374 1.00 76.88 104 ALA A N 1
ATOM 776 C CA . ALA A 1 104 ? -5.389 4.341 9.947 1.00 76.88 104 ALA A CA 1
ATOM 777 C C . ALA A 1 104 ? -4.962 3.251 8.953 1.00 76.88 104 ALA A C 1
ATOM 779 O O . ALA A 1 104 ? -4.541 3.553 7.838 1.00 76.88 104 ALA A O 1
ATOM 780 N N . CYS A 1 105 ? -5.103 1.981 9.345 1.00 76.25 105 CYS A N 1
ATOM 781 C CA . CYS A 1 105 ? -4.818 0.837 8.487 1.00 76.25 105 CYS A CA 1
ATOM 782 C C . CYS A 1 105 ? -5.704 -0.359 8.858 1.00 76.25 105 CYS A C 1
ATOM 784 O O . CYS A 1 105 ? -5.723 -0.802 10.008 1.00 76.25 105 CYS A O 1
ATOM 786 N N . ALA A 1 106 ? -6.405 -0.917 7.866 1.00 80.19 106 ALA A N 1
ATOM 787 C CA . ALA A 1 106 ? -7.353 -2.013 8.066 1.00 80.19 106 ALA A CA 1
ATOM 788 C C . ALA A 1 106 ? -6.687 -3.280 8.627 1.00 80.19 106 ALA A C 1
ATOM 790 O O . ALA A 1 106 ? -7.257 -3.945 9.480 1.00 80.19 106 ALA A O 1
ATOM 791 N N . VAL A 1 107 ? -5.460 -3.587 8.206 1.00 74.25 107 VAL A N 1
ATOM 792 C CA . VAL A 1 107 ? -4.744 -4.813 8.590 1.00 74.25 107 VAL A CA 1
ATOM 793 C C . VAL A 1 107 ? -4.473 -4.909 10.106 1.00 74.25 107 VAL A C 1
ATOM 795 O O . VAL A 1 107 ? -4.967 -5.848 10.738 1.00 74.25 107 VAL A O 1
ATOM 798 N N . PRO A 1 108 ? -3.740 -3.971 10.750 1.00 70.00 108 PRO A N 1
ATOM 799 C CA . PRO A 1 108 ? -3.542 -4.006 12.197 1.00 70.00 108 PRO A CA 1
ATOM 800 C C . PRO A 1 108 ? -4.855 -3.808 12.964 1.00 70.00 108 PRO A C 1
ATOM 802 O O . PRO A 1 108 ? -5.012 -4.385 14.038 1.00 70.00 108 PRO A O 1
ATOM 805 N N . GLY A 1 109 ? -5.814 -3.060 12.404 1.00 80.06 109 GLY A N 1
ATOM 806 C CA . GLY A 1 109 ? -7.149 -2.912 12.979 1.00 80.06 109 GLY A CA 1
ATOM 807 C C . GLY A 1 109 ? -7.899 -4.244 13.077 1.00 80.06 109 GLY A C 1
ATOM 808 O O . GLY A 1 109 ? -8.382 -4.598 14.151 1.00 80.06 109 GLY A O 1
ATOM 809 N N . ILE A 1 110 ? -7.911 -5.037 12.003 1.00 84.31 110 ILE A N 1
ATOM 810 C CA . ILE A 1 110 ? -8.499 -6.384 11.970 1.00 84.31 110 ILE A CA 1
ATOM 811 C C . ILE A 1 110 ? -7.777 -7.309 12.957 1.00 84.31 110 ILE A C 1
ATOM 813 O O . ILE A 1 110 ? -8.434 -7.989 13.745 1.00 84.31 110 ILE A O 1
ATOM 817 N N . MET A 1 111 ? -6.442 -7.289 13.004 1.00 79.12 111 MET A N 1
ATOM 818 C CA . MET A 1 111 ? -5.662 -8.084 13.966 1.00 79.12 111 MET A CA 1
ATOM 819 C C . MET A 1 111 ? -5.967 -7.718 15.429 1.00 79.12 111 MET A C 1
ATOM 821 O O . MET A 1 111 ? -6.022 -8.596 16.295 1.00 79.12 111 MET A O 1
ATOM 825 N N . ALA A 1 112 ? -6.219 -6.437 15.717 1.00 80.81 112 ALA A N 1
ATOM 826 C CA . ALA A 1 112 ? -6.560 -5.954 17.054 1.00 80.81 112 ALA A CA 1
ATOM 827 C C . ALA A 1 112 ? -7.936 -6.441 17.545 1.00 80.81 112 ALA A C 1
ATOM 829 O O . ALA A 1 112 ? -8.178 -6.479 18.753 1.00 80.81 112 ALA A O 1
ATOM 830 N N . THR A 1 113 ? -8.822 -6.895 16.649 1.00 86.31 113 THR A N 1
ATOM 831 C CA . THR A 1 113 ? -10.137 -7.444 17.035 1.00 86.31 113 THR A CA 1
ATOM 832 C C . THR A 1 113 ? -10.041 -8.689 17.919 1.00 86.31 113 THR A C 1
ATOM 834 O O . THR A 1 113 ? -11.013 -9.038 18.581 1.00 86.31 113 THR A O 1
ATOM 837 N N . ARG A 1 114 ? -8.865 -9.333 18.012 1.00 85.31 114 ARG A N 1
ATOM 838 C CA . ARG A 1 114 ? -8.621 -10.460 18.930 1.00 85.31 114 ARG A CA 1
ATOM 839 C C . ARG A 1 114 ? -8.814 -10.125 20.412 1.00 85.31 114 ARG A C 1
ATOM 841 O O . ARG A 1 114 ? -8.925 -11.047 21.210 1.00 85.31 114 ARG A O 1
ATOM 848 N N . VAL A 1 115 ? -8.800 -8.841 20.775 1.00 80.44 115 VAL A N 1
ATOM 849 C CA . VAL A 1 115 ? -9.035 -8.361 22.150 1.00 80.44 115 VAL A CA 1
ATOM 850 C C . VAL A 1 115 ? -10.529 -8.396 22.511 1.00 80.44 115 VAL A C 1
ATOM 852 O O . VAL A 1 115 ? -10.892 -8.361 23.683 1.00 80.44 115 VAL A O 1
ATOM 855 N N . ILE A 1 116 ? -11.415 -8.487 21.514 1.00 84.75 116 ILE A N 1
ATOM 856 C CA . ILE A 1 116 ? -12.860 -8.584 21.718 1.00 84.75 116 ILE A CA 1
ATOM 857 C C . ILE A 1 116 ? -13.204 -10.027 22.113 1.00 84.75 116 ILE A C 1
ATOM 859 O O . ILE A 1 116 ? -13.053 -10.952 21.317 1.00 84.75 116 ILE A O 1
ATOM 863 N N . GLU A 1 117 ? -13.680 -10.207 23.345 1.00 82.81 117 GLU A N 1
ATOM 864 C CA . GLU A 1 117 ? -14.056 -11.514 23.911 1.00 82.81 117 GLU A CA 1
ATOM 865 C C . GLU A 1 117 ? -15.267 -12.132 23.204 1.00 82.81 117 GLU A C 1
ATOM 867 O O . GLU A 1 117 ? -15.322 -13.341 22.979 1.00 82.81 117 GLU A O 1
ATOM 872 N N . SER A 1 118 ? -16.254 -11.306 22.842 1.00 84.25 118 SER A N 1
ATOM 873 C CA . SER A 1 118 ? -17.460 -11.789 22.186 1.00 84.25 118 SER A CA 1
ATOM 874 C C . SER A 1 118 ? -17.178 -12.069 20.708 1.00 84.25 118 SER A C 1
ATOM 876 O O . SER A 1 118 ? -16.854 -11.183 19.916 1.00 84.25 118 SER A O 1
ATOM 878 N N . TRP A 1 119 ? -17.341 -13.330 20.307 1.00 85.12 119 TRP A N 1
ATOM 879 C CA . TRP A 1 119 ? -17.137 -13.740 18.915 1.00 85.12 119 TRP A CA 1
ATOM 880 C C . TRP A 1 119 ? -18.030 -12.952 17.941 1.00 85.12 119 TRP A C 1
ATOM 882 O O . TRP A 1 119 ? -17.580 -12.548 16.871 1.00 85.12 119 TRP A O 1
ATOM 892 N N . ARG A 1 120 ? -19.269 -12.652 18.354 1.00 85.62 120 ARG A N 1
ATOM 893 C CA . ARG A 1 120 ? -20.234 -11.860 17.575 1.00 85.62 120 ARG A CA 1
ATOM 894 C C . ARG A 1 120 ? -19.728 -10.442 17.287 1.00 85.62 120 ARG A C 1
ATOM 896 O O . ARG A 1 120 ? -19.694 -10.047 16.125 1.00 85.62 120 ARG A O 1
ATOM 903 N N . ASP A 1 121 ? -19.283 -9.697 18.303 1.00 86.25 121 ASP A N 1
ATOM 904 C CA . ASP A 1 121 ? -18.786 -8.328 18.084 1.00 86.25 121 ASP A CA 1
ATOM 905 C C . ASP A 1 121 ? -17.452 -8.337 17.341 1.00 86.25 121 ASP A C 1
ATOM 907 O O . ASP A 1 121 ? -17.204 -7.458 16.516 1.00 86.25 121 ASP A O 1
ATOM 911 N N . ARG A 1 122 ? -16.618 -9.360 17.564 1.00 89.44 122 ARG A N 1
ATOM 912 C CA . ARG A 1 122 ? -15.383 -9.562 16.804 1.00 89.44 122 ARG A CA 1
ATOM 913 C C . ARG A 1 122 ? -15.660 -9.723 15.307 1.00 89.44 122 ARG A C 1
ATOM 915 O O . ARG A 1 122 ? -15.041 -9.020 14.515 1.00 89.44 122 ARG A O 1
ATOM 922 N N . MET A 1 123 ? -16.602 -10.585 14.917 1.00 89.00 123 MET A N 1
ATOM 923 C CA . MET A 1 123 ? -16.965 -10.790 13.507 1.00 89.00 123 MET A CA 1
ATOM 924 C C . MET A 1 123 ? -17.560 -9.532 12.880 1.00 89.00 123 MET A C 1
ATOM 926 O O . MET A 1 123 ? -17.113 -9.118 11.813 1.00 89.00 123 MET A O 1
ATOM 930 N N . VAL A 1 124 ? -18.500 -8.875 13.566 1.00 89.38 124 VAL A N 1
ATOM 931 C CA . VAL A 1 124 ? -19.094 -7.616 13.091 1.00 89.38 124 VAL A CA 1
ATOM 932 C C . VAL A 1 124 ? -18.003 -6.566 12.856 1.00 89.38 124 VAL A C 1
ATOM 934 O O . VAL A 1 124 ? -17.967 -5.933 11.805 1.00 89.38 124 VAL A O 1
ATOM 937 N N . THR A 1 125 ? -17.053 -6.438 13.783 1.00 89.38 125 THR A N 1
ATOM 938 C CA . THR A 1 125 ? -15.944 -5.479 13.672 1.00 89.38 125 THR A CA 1
ATOM 939 C C . THR A 1 125 ? -15.011 -5.795 12.506 1.00 89.38 125 THR A C 1
ATOM 941 O O . THR A 1 125 ? -14.620 -4.881 11.784 1.00 89.38 125 THR A O 1
ATOM 944 N N . ILE A 1 126 ? -14.689 -7.074 12.281 1.00 89.38 126 ILE A N 1
ATOM 945 C CA . ILE A 1 126 ? -13.881 -7.512 11.133 1.00 89.38 126 ILE A CA 1
ATOM 946 C C . ILE A 1 126 ? -14.597 -7.195 9.812 1.00 89.38 126 ILE A C 1
ATOM 948 O O . ILE A 1 126 ? -13.962 -6.662 8.908 1.00 89.38 126 ILE A O 1
ATOM 952 N N . LEU A 1 127 ? -15.908 -7.450 9.706 1.00 89.31 127 LEU A N 1
ATOM 953 C CA . LEU A 1 127 ? -16.684 -7.175 8.486 1.00 89.31 127 LEU A CA 1
ATOM 954 C C . LEU A 1 127 ? -16.808 -5.675 8.176 1.00 89.31 127 LEU A C 1
ATOM 956 O O . LEU A 1 127 ? -16.918 -5.293 7.013 1.00 89.31 127 LEU A O 1
ATOM 960 N N . ILE A 1 128 ? -16.798 -4.819 9.201 1.00 89.56 128 ILE A N 1
ATOM 961 C CA . ILE A 1 128 ? -16.938 -3.364 9.039 1.00 89.56 128 ILE A CA 1
ATOM 962 C C . ILE A 1 128 ? -15.588 -2.675 8.830 1.00 89.56 128 ILE A C 1
ATOM 964 O O . ILE A 1 128 ? -15.542 -1.623 8.195 1.00 89.56 128 ILE A O 1
ATOM 968 N N . ALA A 1 129 ? -14.483 -3.237 9.327 1.00 88.06 129 ALA A N 1
ATOM 969 C CA . ALA A 1 129 ? -13.155 -2.632 9.210 1.00 88.06 129 ALA A CA 1
ATOM 970 C C . ALA A 1 129 ? -12.789 -2.180 7.772 1.00 88.06 129 ALA A C 1
ATOM 972 O O . ALA A 1 129 ? -12.273 -1.071 7.635 1.00 88.06 129 ALA A O 1
ATOM 973 N N . PRO A 1 130 ? -13.115 -2.921 6.688 1.00 85.25 130 PRO A N 1
ATOM 974 C CA . PRO A 1 130 ? -12.857 -2.483 5.309 1.00 85.25 130 PRO A CA 1
ATOM 975 C C . PRO A 1 130 ? -13.688 -1.281 4.830 1.00 85.25 130 PRO A C 1
ATOM 977 O O . PRO A 1 130 ? -13.312 -0.632 3.846 1.00 85.25 130 PRO A O 1
ATOM 980 N N . LEU A 1 131 ? -14.815 -0.984 5.487 1.00 86.19 131 LEU A N 1
ATOM 981 C CA . LEU A 1 131 ? -15.644 0.193 5.195 1.00 86.19 131 LEU A CA 1
ATOM 982 C C . LEU A 1 131 ? -15.010 1.482 5.733 1.00 86.19 131 LEU A C 1
ATOM 984 O O . LEU A 1 131 ? -15.350 2.569 5.267 1.00 86.19 131 LEU A O 1
ATOM 988 N N . MET A 1 132 ? -14.056 1.374 6.662 1.00 85.88 132 MET A N 1
ATOM 989 C CA . MET A 1 132 ? -13.268 2.515 7.117 1.00 85.88 132 MET A CA 1
ATOM 990 C C . MET A 1 132 ? -12.296 2.949 6.010 1.00 85.88 132 MET A C 1
ATOM 992 O O . MET A 1 132 ? -11.562 2.140 5.439 1.00 85.88 132 MET A O 1
ATOM 996 N N . SER A 1 133 ? -12.302 4.241 5.679 1.00 81.88 133 SER A N 1
ATOM 997 C CA . SER A 1 133 ? -11.409 4.808 4.664 1.00 81.88 133 SER A CA 1
ATOM 998 C C . SER A 1 133 ? -10.001 4.968 5.238 1.00 81.88 133 SER A C 1
ATOM 1000 O O . SER A 1 133 ? -9.766 5.869 6.036 1.00 81.88 133 SER A O 1
ATOM 1002 N N . CYS A 1 134 ? -9.069 4.104 4.831 1.00 82.81 134 CYS A N 1
ATOM 1003 C CA . CYS A 1 134 ? -7.659 4.221 5.204 1.00 82.81 134 CYS A CA 1
ATOM 1004 C C . CYS A 1 134 ? -6.921 5.283 4.373 1.00 82.81 134 CYS A C 1
ATOM 1006 O O . CYS A 1 134 ? -7.332 5.616 3.256 1.00 82.81 134 CYS A O 1
ATOM 1008 N N . SER A 1 135 ? -5.788 5.774 4.889 1.00 73.06 135 SER A N 1
ATOM 1009 C CA . SER A 1 135 ? -4.943 6.773 4.210 1.00 73.06 135 SER A CA 1
ATOM 1010 C C . SER A 1 135 ? -4.493 6.332 2.814 1.00 73.06 135 SER A C 1
ATOM 1012 O O . SER A 1 135 ? -4.397 7.160 1.913 1.00 73.06 135 SER A O 1
ATOM 1014 N N . ALA A 1 136 ? -4.323 5.026 2.593 1.00 71.00 136 ALA A N 1
ATOM 1015 C CA . ALA A 1 136 ? -3.951 4.458 1.298 1.00 71.00 136 ALA A CA 1
ATOM 1016 C C . ALA A 1 136 ? -5.009 4.664 0.191 1.00 71.00 136 ALA A C 1
ATOM 1018 O O . ALA A 1 136 ? -4.692 4.512 -0.985 1.00 71.00 136 ALA A O 1
ATOM 1019 N N . ARG A 1 137 ? -6.261 5.017 0.530 1.00 78.50 137 ARG A N 1
ATOM 1020 C CA . ARG A 1 137 ? -7.299 5.361 -0.464 1.00 78.50 137 ARG A CA 1
ATOM 1021 C C . ARG A 1 137 ? -7.274 6.830 -0.880 1.00 78.50 137 ARG A C 1
ATOM 1023 O O . ARG A 1 137 ? -7.842 7.162 -1.917 1.00 78.50 137 ARG A O 1
ATOM 1030 N N . LEU A 1 138 ? -6.614 7.702 -0.112 1.00 79.94 138 LEU A N 1
ATOM 1031 C CA . LEU A 1 138 ? -6.575 9.138 -0.397 1.00 79.94 138 LEU A CA 1
ATOM 1032 C C . LEU A 1 138 ? -5.980 9.459 -1.776 1.00 79.94 138 LEU A C 1
ATOM 1034 O O . LEU A 1 138 ? -6.596 10.272 -2.458 1.00 79.94 138 LEU A O 1
ATOM 1038 N N . PRO A 1 139 ? -4.884 8.827 -2.251 1.00 77.69 139 PRO A N 1
ATOM 1039 C CA . PRO A 1 139 ? -4.361 9.100 -3.592 1.00 77.69 139 PRO A CA 1
ATOM 1040 C C . PRO A 1 139 ? -5.375 8.793 -4.697 1.00 77.69 139 PRO A C 1
ATOM 1042 O O . PRO A 1 139 ? -5.531 9.576 -5.629 1.00 77.69 139 PRO A O 1
ATOM 1045 N N . VAL A 1 140 ? -6.130 7.698 -4.558 1.00 81.56 140 VAL A N 1
ATOM 1046 C CA . VAL A 1 140 ? -7.183 7.322 -5.513 1.00 81.56 140 VAL A CA 1
ATOM 1047 C C . VAL A 1 140 ? -8.331 8.329 -5.475 1.00 81.56 140 VAL A C 1
ATOM 1049 O O . VAL A 1 140 ? -8.806 8.755 -6.523 1.00 81.56 140 VAL A O 1
ATOM 1052 N N . TYR A 1 141 ? -8.760 8.753 -4.282 1.00 84.44 141 TYR A N 1
ATOM 1053 C CA . TYR A 1 141 ? -9.785 9.791 -4.153 1.00 84.44 141 TYR A CA 1
ATOM 1054 C C . TYR A 1 141 ? -9.312 11.115 -4.746 1.00 84.44 141 TYR A C 1
ATOM 1056 O O . TYR A 1 141 ? -10.068 11.747 -5.470 1.00 84.44 141 TYR A O 1
ATOM 1064 N N . MET A 1 142 ? -8.062 11.507 -4.504 1.00 82.25 142 MET A N 1
ATOM 1065 C CA . MET A 1 142 ? -7.481 12.718 -5.076 1.00 82.25 142 MET A CA 1
ATOM 1066 C C . MET A 1 142 ? -7.448 12.651 -6.600 1.00 82.25 142 MET A C 1
ATOM 1068 O O . MET A 1 142 ? -7.930 13.583 -7.229 1.00 82.25 142 MET A O 1
ATOM 1072 N N . LEU A 1 143 ? -6.976 11.547 -7.187 1.00 82.38 143 LEU A N 1
ATOM 1073 C CA . LEU A 1 143 ? -6.943 11.355 -8.640 1.00 82.38 143 LEU A CA 1
ATOM 1074 C C . LEU A 1 143 ? -8.347 11.416 -9.258 1.00 82.38 143 LEU A C 1
ATOM 1076 O O . LEU A 1 143 ? -8.559 12.073 -10.273 1.00 82.38 143 LEU A O 1
ATOM 1080 N N . MET A 1 144 ? -9.329 10.780 -8.620 1.00 83.25 144 MET A N 1
ATOM 1081 C CA . MET A 1 144 ? -10.722 10.837 -9.065 1.00 83.25 144 MET A CA 1
ATOM 1082 C C . MET A 1 144 ? -11.318 12.243 -8.941 1.00 83.25 144 MET A C 1
ATOM 1084 O O . MET A 1 144 ? -12.033 12.701 -9.829 1.00 83.25 144 MET A O 1
ATOM 1088 N N . ILE A 1 145 ? -11.026 12.954 -7.854 1.00 87.25 145 ILE A N 1
ATOM 1089 C CA . ILE A 1 145 ? -11.540 14.305 -7.621 1.00 87.25 145 ILE A CA 1
ATOM 1090 C C . ILE A 1 145 ? -10.906 15.295 -8.598 1.00 87.25 145 ILE A C 1
ATOM 1092 O O . ILE A 1 145 ? -11.623 16.110 -9.165 1.00 87.25 145 ILE A O 1
ATOM 1096 N N . THR A 1 146 ? -9.598 15.224 -8.845 1.00 86.38 146 THR A N 1
ATOM 1097 C CA . THR A 1 146 ? -8.933 16.127 -9.795 1.00 86.38 146 THR A CA 1
ATOM 1098 C C . THR A 1 146 ? -9.353 15.863 -11.238 1.00 86.38 146 THR A C 1
ATOM 1100 O O . THR A 1 146 ? -9.427 16.812 -12.014 1.00 86.38 146 THR A O 1
ATOM 1103 N N . ALA A 1 147 ? -9.672 14.613 -11.591 1.00 87.25 147 ALA A N 1
ATOM 1104 C CA . ALA A 1 147 ? -10.130 14.255 -12.931 1.00 87.25 147 ALA A CA 1
ATOM 1105 C C . ALA A 1 147 ? -11.584 14.678 -13.216 1.00 87.25 147 ALA A C 1
ATOM 1107 O O . ALA A 1 147 ? -11.882 15.128 -14.320 1.00 87.25 147 ALA A O 1
ATOM 1108 N N . PHE A 1 148 ? -12.495 14.535 -12.245 1.00 87.25 148 PHE A N 1
ATOM 1109 C CA . PHE A 1 148 ? -13.938 14.716 -12.476 1.00 87.25 148 PHE A CA 1
ATOM 1110 C C . PHE A 1 148 ? -14.543 15.971 -11.832 1.00 87.25 148 PHE A C 1
ATOM 1112 O O . PHE A 1 148 ? -15.627 16.392 -12.236 1.00 87.25 148 PHE A O 1
ATOM 1119 N N . VAL A 1 149 ? -13.893 16.570 -10.829 1.00 85.50 149 VAL A N 1
ATOM 1120 C CA . VAL A 1 149 ? -14.452 17.690 -10.057 1.00 85.50 149 VAL A CA 1
ATOM 1121 C C . VAL A 1 149 ? -13.685 18.982 -10.358 1.00 85.50 149 VAL A C 1
ATOM 1123 O O . VAL A 1 149 ? -12.495 19.081 -10.038 1.00 85.50 149 VAL A O 1
ATOM 1126 N N . PRO A 1 150 ? -14.351 20.013 -10.914 1.00 82.44 150 PRO A N 1
ATOM 1127 C CA . PRO A 1 150 ? -13.699 21.277 -11.227 1.00 82.44 150 PRO A CA 1
ATOM 1128 C C . PRO A 1 150 ? -13.216 21.987 -9.954 1.00 82.44 150 PRO A C 1
ATOM 1130 O O . PRO A 1 150 ? -13.832 21.899 -8.887 1.00 82.44 150 PRO A O 1
ATOM 1133 N N . SER A 1 151 ? -12.118 22.736 -10.067 1.00 79.50 151 SER A N 1
ATOM 1134 C CA . SER A 1 151 ? -11.493 23.492 -8.973 1.00 79.50 151 SER A CA 1
ATOM 1135 C C . SER A 1 151 ? -12.250 24.790 -8.648 1.00 79.50 151 SER A C 1
ATOM 1137 O O . SER A 1 151 ? -11.671 25.874 -8.603 1.00 79.50 151 SER A O 1
ATOM 1139 N N . THR A 1 152 ? -13.566 24.704 -8.459 1.00 79.69 152 THR A N 1
ATOM 1140 C CA . THR A 1 152 ? -14.416 25.840 -8.080 1.00 79.69 152 THR A CA 1
ATOM 1141 C C . THR A 1 152 ? -14.550 25.940 -6.564 1.00 79.69 152 THR A C 1
ATOM 1143 O O . THR A 1 152 ? -14.581 24.931 -5.855 1.00 79.69 152 THR A O 1
ATOM 1146 N N . THR A 1 153 ? -14.668 27.158 -6.045 1.00 78.56 153 THR A N 1
ATOM 1147 C CA . THR A 1 153 ? -15.003 27.390 -4.638 1.00 78.56 153 THR A CA 1
ATOM 1148 C C . THR A 1 153 ? -16.513 27.292 -4.433 1.00 78.56 153 THR A C 1
ATOM 1150 O O . THR A 1 153 ? -17.310 27.763 -5.241 1.00 78.56 153 THR A O 1
ATOM 1153 N N . TRP A 1 154 ? -16.917 26.642 -3.347 1.00 65.00 154 TRP A N 1
ATOM 1154 C CA . TRP A 1 154 ? -18.304 26.483 -2.926 1.00 65.00 154 TRP A CA 1
ATOM 1155 C C . TRP A 1 154 ? -18.509 27.237 -1.599 1.00 65.00 154 TRP A C 1
ATOM 1157 O O . TRP A 1 154 ? -17.542 27.512 -0.888 1.00 65.00 154 TRP A O 1
ATOM 1167 N N . LEU A 1 155 ? -19.745 27.636 -1.269 1.00 61.94 155 LEU A N 1
ATOM 1168 C CA . LEU A 1 155 ? -20.063 28.413 -0.050 1.00 61.94 155 LEU A CA 1
ATOM 1169 C C . LEU A 1 155 ? -19.231 29.709 0.110 1.00 61.94 155 LEU A C 1
ATOM 1171 O O . LEU A 1 155 ? -18.520 29.903 1.095 1.00 61.94 155 LEU A O 1
ATOM 1175 N N . GLY A 1 156 ? -19.305 30.618 -0.868 1.00 66.75 156 GLY A N 1
ATOM 1176 C CA . GLY A 1 156 ? -18.775 31.984 -0.717 1.00 66.75 156 GLY A CA 1
ATOM 1177 C C . GLY A 1 156 ? -17.251 32.097 -0.566 1.00 66.75 156 GLY A C 1
ATOM 1178 O O . GLY A 1 156 ? -16.779 33.069 0.013 1.00 66.75 156 GLY A O 1
ATOM 1179 N N . GLY A 1 157 ? -16.482 31.116 -1.054 1.00 74.38 157 GLY A N 1
ATOM 1180 C CA . GLY A 1 157 ? -15.011 31.158 -1.087 1.00 74.38 157 GLY A CA 1
ATOM 1181 C C . GLY A 1 157 ? -14.299 30.422 0.052 1.00 74.38 157 GLY A C 1
ATOM 1182 O O . GLY A 1 157 ? -13.087 30.248 -0.018 1.00 74.38 157 GLY A O 1
ATOM 1183 N N . TRP A 1 158 ? -15.023 29.949 1.070 1.00 73.94 158 TRP A N 1
ATOM 1184 C CA . TRP A 1 158 ? -14.418 29.352 2.269 1.00 73.94 158 TRP A CA 1
ATOM 1185 C C . TRP A 1 158 ? -14.059 27.872 2.105 1.00 73.94 158 TRP A C 1
ATOM 1187 O O . TRP A 1 158 ? -13.146 27.387 2.771 1.00 73.94 158 TRP A O 1
ATOM 1197 N N . ILE A 1 159 ? -14.767 27.140 1.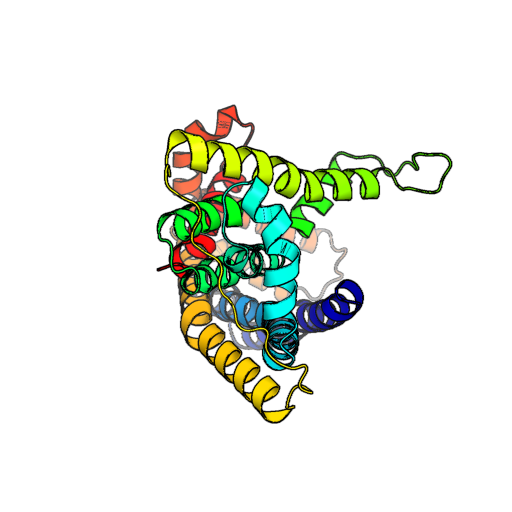238 1.00 77.62 159 ILE A N 1
ATOM 1198 C CA . ILE A 1 159 ? -14.580 25.697 1.057 1.00 77.62 159 ILE A CA 1
ATOM 1199 C C . ILE A 1 159 ? -14.402 25.397 -0.433 1.00 77.62 159 ILE A C 1
ATOM 1201 O O . ILE A 1 159 ? -15.275 25.673 -1.252 1.00 77.62 159 ILE A O 1
ATOM 1205 N N . GLY A 1 160 ? -13.267 24.808 -0.808 1.00 84.56 160 GLY A N 1
ATOM 1206 C CA . GLY A 1 160 ? -13.075 24.294 -2.165 1.00 84.56 160 GLY A CA 1
ATOM 1207 C C . GLY A 1 160 ? -13.989 23.095 -2.425 1.00 84.56 160 GLY A C 1
ATOM 1208 O O . GLY A 1 160 ? -14.070 22.198 -1.583 1.00 84.56 160 GLY A O 1
ATOM 1209 N N . LEU A 1 161 ? -14.641 23.041 -3.592 1.00 85.81 161 LEU A N 1
ATOM 1210 C CA . LEU A 1 161 ? -15.526 21.932 -3.970 1.00 85.81 161 LEU A CA 1
ATOM 1211 C C . LEU A 1 161 ? -14.803 20.579 -3.874 1.00 85.81 161 LEU A C 1
ATOM 1213 O O . LEU A 1 161 ? -15.338 19.628 -3.314 1.00 85.81 161 LEU A O 1
ATOM 1217 N N . GLN A 1 162 ? -13.550 20.518 -4.327 1.00 86.56 162 GLN A N 1
ATOM 1218 C CA . GLN A 1 162 ? -12.708 19.321 -4.239 1.00 86.56 162 GLN A CA 1
ATOM 1219 C C . GLN A 1 162 ? -12.492 18.856 -2.788 1.00 86.56 162 GLN A C 1
ATOM 1221 O O . GLN A 1 162 ? -12.577 17.664 -2.499 1.00 86.56 162 GLN A O 1
ATOM 1226 N N . GLY A 1 163 ? -12.286 19.791 -1.854 1.00 86.06 163 GLY A N 1
ATOM 1227 C CA . GLY A 1 163 ? -12.164 19.481 -0.428 1.00 86.06 163 GLY A CA 1
ATOM 1228 C C . GLY A 1 163 ? -13.476 18.980 0.180 1.00 86.06 163 GLY A C 1
ATOM 1229 O O . GLY A 1 163 ? -13.469 18.035 0.969 1.00 86.06 163 GLY A O 1
ATOM 1230 N N . ALA A 1 164 ? -14.608 19.561 -0.228 1.00 87.56 164 ALA A N 1
ATOM 1231 C CA . ALA A 1 164 ? -15.931 19.110 0.200 1.00 87.56 164 ALA A CA 1
ATOM 1232 C C . ALA A 1 164 ? -16.239 17.689 -0.301 1.00 87.56 164 ALA A C 1
ATOM 1234 O O . ALA A 1 164 ? -16.722 16.861 0.470 1.00 87.56 164 ALA A O 1
ATOM 1235 N N . VAL A 1 165 ? -15.910 17.384 -1.561 1.00 89.44 165 VAL A N 1
ATOM 1236 C CA . VAL A 1 165 ? -16.077 16.039 -2.133 1.00 89.44 165 VAL A CA 1
ATOM 1237 C C . VAL A 1 165 ? -15.162 15.034 -1.436 1.00 89.44 165 VAL A C 1
ATOM 1239 O O . VAL A 1 165 ? -15.632 13.964 -1.056 1.00 89.44 165 VAL A O 1
ATOM 1242 N N . LEU A 1 166 ? -13.893 15.380 -1.185 1.00 88.44 166 LEU A N 1
ATOM 1243 C CA . LEU A 1 166 ? -12.972 14.511 -0.445 1.00 88.44 166 LEU A CA 1
ATOM 1244 C C . LEU A 1 166 ? -13.506 14.185 0.953 1.00 88.44 166 LEU A C 1
ATOM 1246 O O . LEU A 1 166 ? -13.473 13.025 1.372 1.00 88.44 166 LEU A O 1
ATOM 1250 N N . PHE A 1 167 ? -14.016 15.194 1.665 1.00 88.00 167 PHE A N 1
ATOM 1251 C CA . PHE A 1 167 ? -14.636 15.008 2.973 1.00 88.00 167 PHE A CA 1
ATOM 1252 C C . PHE A 1 167 ? -15.862 14.097 2.879 1.00 88.00 167 PHE A C 1
ATOM 1254 O O . PHE A 1 167 ? -15.943 13.114 3.612 1.00 88.00 167 PHE A O 1
ATOM 1261 N N . LEU A 1 168 ? -16.768 14.356 1.932 1.00 89.88 168 LEU A N 1
ATOM 1262 C CA . LEU A 1 168 ? -17.977 13.559 1.738 1.00 89.88 168 LEU A CA 1
ATOM 1263 C C . LEU A 1 168 ? -17.648 12.093 1.423 1.00 89.88 168 LEU A C 1
ATOM 1265 O O . LEU A 1 168 ? -18.180 11.199 2.075 1.00 89.88 168 LEU A O 1
ATOM 1269 N N . MET A 1 169 ? -16.736 11.840 0.480 1.00 88.69 169 MET A N 1
ATOM 1270 C CA . MET A 1 169 ? -16.295 10.487 0.121 1.00 88.69 169 MET A CA 1
ATOM 1271 C C . MET A 1 169 ? -15.631 9.772 1.303 1.00 88.69 169 MET A C 1
ATOM 1273 O O . MET A 1 169 ? -15.884 8.590 1.536 1.00 88.69 169 MET A O 1
ATOM 1277 N N . SER A 1 170 ? -14.817 10.485 2.086 1.00 86.56 170 SER A N 1
ATOM 1278 C CA . SER A 1 170 ? -14.138 9.913 3.255 1.00 86.56 170 SER A CA 1
ATOM 1279 C C . SER A 1 170 ? -15.115 9.594 4.391 1.00 86.56 170 SER A C 1
ATOM 1281 O O . SER A 1 170 ? -14.995 8.546 5.027 1.00 86.56 170 SER A O 1
ATOM 1283 N N . SER A 1 171 ? -16.109 10.457 4.622 1.00 88.19 171 SER A N 1
ATOM 1284 C CA . SER A 1 171 ? -17.151 10.274 5.638 1.00 88.19 171 SER A CA 1
ATOM 1285 C C . SER A 1 171 ? -18.200 9.236 5.248 1.00 88.19 171 SER A C 1
ATOM 1287 O O . SER A 1 171 ? -18.760 8.593 6.134 1.00 88.19 171 SER A O 1
ATOM 1289 N N . LEU A 1 172 ? -18.452 9.021 3.954 1.00 90.38 172 LEU A N 1
ATOM 1290 C CA . LEU A 1 172 ? -19.455 8.066 3.478 1.00 90.38 172 LEU A CA 1
ATOM 1291 C C . LEU A 1 172 ? -19.179 6.638 3.972 1.00 90.38 172 LEU A C 1
ATOM 1293 O O . LEU A 1 172 ? -20.108 5.957 4.393 1.00 90.38 172 LEU A O 1
ATOM 1297 N N . GLY A 1 173 ? -17.912 6.213 4.030 1.00 87.75 173 GLY A N 1
ATOM 1298 C CA . GLY A 1 173 ? -17.537 4.911 4.600 1.00 87.75 173 GLY A CA 1
ATOM 1299 C C . GLY A 1 173 ? -17.951 4.754 6.068 1.00 87.75 173 GLY A C 1
ATOM 1300 O O . GLY A 1 173 ? -18.550 3.746 6.443 1.00 87.75 173 GLY A O 1
ATOM 1301 N N . LEU A 1 174 ? -17.729 5.789 6.887 1.00 85.62 174 LEU A N 1
ATOM 1302 C CA . LEU A 1 174 ? -18.160 5.814 8.290 1.00 85.62 174 LEU A CA 1
ATOM 1303 C C . LEU A 1 174 ? -19.692 5.834 8.415 1.00 85.62 174 LEU A C 1
ATOM 1305 O O . LEU A 1 174 ? -20.255 5.121 9.244 1.00 85.62 174 LEU A O 1
ATOM 1309 N N . LEU A 1 175 ? -20.367 6.626 7.580 1.00 90.12 175 LEU A N 1
ATOM 1310 C CA . LEU A 1 175 ? -21.828 6.729 7.574 1.00 90.12 175 LEU A CA 1
ATOM 1311 C C . LEU A 1 175 ? -22.502 5.418 7.161 1.00 90.12 175 LEU A C 1
ATOM 1313 O O . LEU A 1 175 ? -23.561 5.107 7.692 1.00 90.12 175 LEU A O 1
ATOM 1317 N N . VAL A 1 176 ? -21.894 4.644 6.258 1.00 91.25 176 VAL A N 1
ATOM 1318 C CA . VAL A 1 176 ? -22.382 3.322 5.829 1.00 91.25 176 VAL A CA 1
ATOM 1319 C C . VAL A 1 176 ? -22.021 2.232 6.842 1.00 91.25 176 VAL A C 1
ATOM 1321 O O . VAL A 1 176 ? -22.808 1.313 7.061 1.00 91.25 176 VAL A O 1
ATOM 1324 N N . ALA A 1 177 ? -20.878 2.342 7.521 1.00 88.44 177 ALA A N 1
ATOM 1325 C CA . ALA A 1 177 ? -20.452 1.380 8.535 1.00 88.44 177 ALA A CA 1
ATOM 1326 C C . ALA A 1 177 ? -21.467 1.229 9.682 1.00 88.44 177 ALA A C 1
ATOM 1328 O O . ALA A 1 177 ? -21.743 0.111 10.105 1.00 88.44 177 ALA A O 1
ATOM 1329 N N . ILE A 1 178 ? -22.056 2.332 10.157 1.00 88.38 178 ILE A N 1
ATOM 1330 C CA . ILE A 1 178 ? -23.030 2.364 11.266 1.00 88.38 178 ILE A CA 1
ATOM 1331 C C . ILE A 1 178 ? -24.294 1.519 10.970 1.00 88.38 178 ILE A C 1
ATOM 1333 O O . ILE A 1 178 ? -24.573 0.591 11.735 1.00 88.38 178 ILE A O 1
ATOM 1337 N N . PRO A 1 179 ? -25.061 1.765 9.886 1.00 89.88 179 PRO A N 1
ATOM 1338 C CA . PRO A 1 179 ? -26.241 0.970 9.561 1.00 89.88 179 PRO A CA 1
ATOM 1339 C C . PRO A 1 179 ? -25.884 -0.469 9.186 1.00 89.88 179 PRO A C 1
ATOM 1341 O O . PRO A 1 179 ? -26.631 -1.374 9.547 1.00 89.88 179 PRO A O 1
ATOM 1344 N N . VAL A 1 180 ? -24.742 -0.712 8.529 1.00 90.50 180 VAL A N 1
ATOM 1345 C CA . VAL A 1 180 ? -24.283 -2.078 8.226 1.00 90.50 180 VAL A CA 1
ATOM 1346 C C . VAL A 1 180 ? -23.985 -2.848 9.512 1.00 90.50 180 VAL A C 1
ATOM 1348 O O . VAL A 1 180 ? -24.398 -3.999 9.635 1.00 90.50 180 VAL A O 1
ATOM 1351 N N . ALA A 1 181 ? -23.351 -2.217 10.505 1.00 88.25 181 ALA A N 1
ATOM 1352 C CA . ALA A 1 181 ? -23.105 -2.821 11.813 1.00 88.25 181 ALA A CA 1
ATOM 1353 C C . ALA A 1 181 ? -24.401 -3.241 12.500 1.00 88.25 181 ALA A C 1
ATOM 1355 O O . ALA A 1 181 ? -24.535 -4.375 12.967 1.00 88.25 181 ALA A O 1
ATOM 1356 N N . TRP A 1 182 ? -25.362 -2.320 12.526 1.00 87.38 182 TRP A N 1
ATOM 1357 C CA . TRP A 1 182 ? -26.672 -2.550 13.112 1.00 87.38 182 TRP A CA 1
ATOM 1358 C C . TRP A 1 182 ? -27.428 -3.668 12.379 1.00 87.38 182 TRP A C 1
ATOM 1360 O O . TRP A 1 182 ? -27.969 -4.568 13.021 1.00 87.38 182 TRP A O 1
ATOM 1370 N N . LEU A 1 183 ? -27.395 -3.671 11.042 1.00 90.31 183 LEU A N 1
ATOM 1371 C CA . LEU A 1 183 ? -28.020 -4.691 10.202 1.00 90.31 183 LEU A CA 1
ATOM 1372 C C . LEU A 1 183 ? -27.405 -6.077 10.444 1.00 90.31 183 LEU A C 1
ATOM 1374 O O . LEU A 1 183 ? -28.127 -7.032 10.731 1.00 90.31 183 LEU A O 1
ATOM 1378 N N . LEU A 1 184 ? -26.074 -6.188 10.389 1.00 89.50 184 LEU A N 1
ATOM 1379 C CA . LEU A 1 184 ? -25.355 -7.441 10.633 1.00 89.50 184 LEU A CA 1
ATOM 1380 C C . LEU A 1 184 ? -25.681 -8.004 12.016 1.00 89.50 184 LEU A C 1
ATOM 1382 O O . LEU A 1 184 ? -25.915 -9.203 12.164 1.00 89.50 184 LEU A O 1
ATOM 1386 N N . LYS A 1 185 ? -25.763 -7.138 13.027 1.00 84.44 185 LYS A N 1
ATOM 1387 C CA . LYS A 1 185 ? -26.097 -7.561 14.383 1.00 84.44 185 LYS A CA 1
ATOM 1388 C C . LYS A 1 185 ? -27.554 -7.990 14.535 1.00 84.44 185 LYS A C 1
ATOM 1390 O O . LYS A 1 185 ? -27.843 -8.958 15.235 1.00 84.44 185 LYS A O 1
ATOM 1395 N N . ARG A 1 186 ? -28.476 -7.300 13.858 1.00 83.56 186 ARG A N 1
ATOM 1396 C CA . ARG A 1 186 ? -29.908 -7.614 13.903 1.00 83.56 186 ARG A CA 1
ATOM 1397 C C . ARG A 1 186 ? -30.243 -8.927 13.194 1.00 83.56 186 ARG A C 1
ATOM 1399 O O . ARG A 1 186 ? -31.084 -9.678 13.688 1.00 83.56 186 ARG A O 1
ATOM 1406 N N . PHE A 1 187 ? -29.613 -9.193 12.052 1.00 86.50 187 PHE A N 1
ATOM 1407 C CA . PHE A 1 187 ? -29.978 -10.320 11.193 1.00 86.50 187 PHE A CA 1
ATOM 1408 C C . PHE A 1 187 ? -29.064 -11.536 11.349 1.00 86.50 187 PHE A C 1
ATOM 1410 O O . PHE A 1 187 ? -29.572 -12.650 11.393 1.00 86.50 187 PHE A O 1
ATOM 1417 N N . TRP A 1 188 ? -27.744 -11.351 11.422 1.00 84.19 188 TRP A N 1
ATOM 1418 C CA . TRP A 1 188 ? -26.778 -12.459 11.354 1.00 84.19 188 TRP A CA 1
ATOM 1419 C C . TRP A 1 188 ? -26.146 -12.799 12.709 1.00 84.19 188 TRP A C 1
ATOM 1421 O O . TRP A 1 188 ? -25.889 -13.966 12.987 1.00 84.19 188 TRP A O 1
ATOM 1431 N N . PHE A 1 189 ? -25.930 -11.808 13.580 1.00 79.50 189 PHE A N 1
ATOM 1432 C CA . PHE A 1 189 ? -25.209 -11.984 14.849 1.00 79.50 189 PHE A CA 1
ATOM 1433 C C . PHE A 1 189 ? -26.056 -11.612 16.076 1.00 79.50 189 PHE A C 1
ATOM 1435 O O . PHE A 1 189 ? -25.650 -10.795 16.906 1.00 79.50 189 PHE A O 1
ATOM 1442 N N . GLN A 1 190 ? -27.232 -12.233 16.207 1.00 72.31 190 GLN A N 1
ATOM 1443 C CA . GLN A 1 190 ? -28.156 -12.001 17.323 1.00 72.31 190 GLN A CA 1
ATOM 1444 C C . GLN A 1 190 ? -27.556 -12.449 18.668 1.00 72.31 190 GLN A C 1
ATOM 1446 O O . GLN A 1 190 ? -26.922 -13.506 18.764 1.00 72.31 190 GLN A O 1
ATOM 1451 N N . GLY A 1 191 ? -27.754 -11.658 19.726 1.00 66.06 191 GLY A N 1
ATOM 1452 C CA . GLY A 1 191 ? -27.300 -11.986 21.078 1.00 66.06 191 GLY A CA 1
ATOM 1453 C C . GLY A 1 191 ? -27.365 -10.824 22.064 1.00 66.06 191 GLY A C 1
ATOM 1454 O O . GLY A 1 191 ? -27.493 -9.670 21.657 1.00 66.06 191 GLY A O 1
ATOM 1455 N N . GLU A 1 192 ? -27.253 -11.140 23.356 1.00 63.75 192 GLU A N 1
ATOM 1456 C CA . GLU A 1 192 ? -27.183 -10.138 24.423 1.00 63.75 192 GLU A CA 1
ATOM 1457 C C . GLU A 1 192 ? -25.875 -9.328 24.347 1.00 63.75 192 GLU A C 1
ATOM 1459 O O . GLU A 1 192 ? -24.823 -9.893 24.011 1.00 63.75 192 GLU A O 1
ATOM 1464 N N . PRO A 1 193 ? -25.920 -8.012 24.631 1.00 63.47 193 PRO A N 1
ATOM 1465 C CA . PRO A 1 193 ? -24.723 -7.182 24.686 1.00 63.47 193 PRO A CA 1
ATOM 1466 C C . PRO A 1 193 ? -23.781 -7.715 25.771 1.00 63.47 193 PRO A C 1
ATOM 1468 O O . PRO A 1 193 ? -24.201 -7.986 26.895 1.00 63.47 193 PRO A O 1
ATOM 1471 N N . SER A 1 194 ? -22.499 -7.890 25.439 1.00 62.88 194 SER A N 1
ATOM 1472 C CA . SER A 1 194 ? -21.516 -8.359 26.419 1.00 62.88 194 SER A CA 1
ATOM 1473 C C . SER A 1 194 ? -21.381 -7.335 27.544 1.00 62.88 194 SER A C 1
ATOM 1475 O O . SER A 1 194 ? -21.139 -6.160 27.260 1.00 62.88 194 SER A O 1
ATOM 1477 N N . ALA A 1 195 ? -21.489 -7.779 28.798 1.00 60.44 195 ALA A N 1
ATOM 1478 C CA . ALA A 1 195 ? -21.306 -6.920 29.962 1.00 60.44 195 ALA A CA 1
ATOM 1479 C C . ALA A 1 195 ? -19.906 -6.283 29.925 1.00 60.44 195 ALA A C 1
ATOM 1481 O O . ALA A 1 195 ? -18.887 -6.969 30.024 1.00 60.44 195 ALA A O 1
ATOM 1482 N N . PHE A 1 196 ? -19.849 -4.965 29.745 1.00 59.84 196 PHE A N 1
ATOM 1483 C CA . PHE A 1 196 ? -18.597 -4.224 29.752 1.00 59.84 196 PHE A CA 1
ATOM 1484 C C . PHE A 1 196 ? -18.256 -3.837 31.193 1.00 59.84 196 PHE A C 1
ATOM 1486 O O . PHE A 1 196 ? -18.677 -2.802 31.699 1.00 59.84 196 PHE A O 1
ATOM 1493 N N . VAL A 1 197 ? -17.503 -4.701 31.872 1.00 60.31 197 VAL A N 1
ATOM 1494 C CA . VAL A 1 197 ? -16.868 -4.376 33.154 1.00 60.31 197 VAL A CA 1
ATOM 1495 C C . VAL A 1 197 ? -15.385 -4.173 32.872 1.00 60.31 197 VAL A C 1
ATOM 1497 O O . VAL A 1 197 ? -14.663 -5.125 32.588 1.00 60.31 197 VAL A O 1
ATOM 1500 N N . MET A 1 198 ? -14.940 -2.918 32.875 1.00 65.44 198 MET A N 1
ATOM 1501 C CA . MET A 1 198 ? -13.530 -2.563 32.730 1.00 65.44 198 MET A CA 1
ATOM 1502 C C . MET A 1 198 ? -13.127 -1.709 33.925 1.00 65.44 198 MET A C 1
ATOM 1504 O O . MET A 1 198 ? -13.647 -0.608 34.104 1.00 65.44 198 MET A O 1
ATOM 1508 N N . GLU A 1 199 ? -12.197 -2.209 34.738 1.00 63.50 199 GLU A N 1
ATOM 1509 C CA . GLU A 1 199 ? -11.555 -1.377 35.751 1.00 63.50 199 GLU A CA 1
ATOM 1510 C C . GLU A 1 199 ? -10.741 -0.294 35.040 1.00 63.50 199 GLU A C 1
ATOM 1512 O O . GLU A 1 199 ? -9.872 -0.585 34.215 1.00 63.50 199 GLU A O 1
ATOM 1517 N N . LEU A 1 200 ? -11.079 0.969 35.299 1.00 66.44 200 LEU A N 1
ATOM 1518 C CA . LEU A 1 200 ? -10.474 2.101 34.610 1.00 66.44 200 LEU A CA 1
ATOM 1519 C C . LEU A 1 200 ? -8.987 2.211 35.003 1.00 66.44 200 LEU A C 1
ATOM 1521 O O . LEU A 1 200 ? -8.692 2.456 36.176 1.00 66.44 200 LEU A O 1
ATOM 1525 N N . PRO A 1 201 ? -8.031 2.085 34.065 1.00 67.81 201 PRO A N 1
ATOM 1526 C CA . PRO A 1 201 ? -6.621 2.220 34.402 1.00 67.81 201 PRO A CA 1
ATOM 1527 C C . PRO A 1 201 ? -6.267 3.676 34.732 1.00 67.81 201 PRO A C 1
ATOM 1529 O O . PRO A 1 201 ? -6.799 4.626 34.146 1.00 67.81 201 PRO A O 1
ATOM 1532 N N . SER A 1 202 ? -5.328 3.862 35.661 1.00 71.31 202 SER A N 1
ATOM 1533 C CA . SER 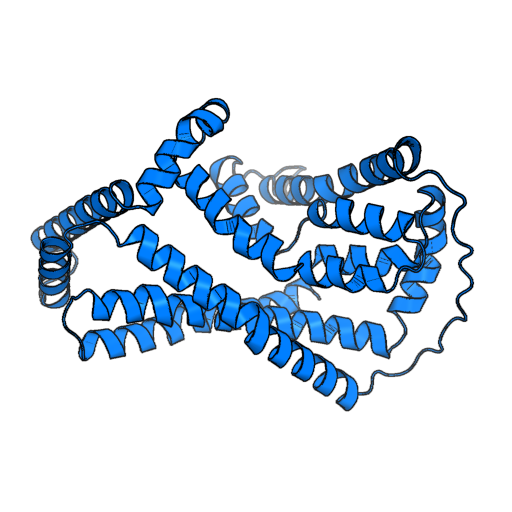A 1 202 ? -4.813 5.184 36.029 1.00 71.31 202 SER A CA 1
ATOM 1534 C C . SER A 1 202 ? -4.013 5.828 34.888 1.00 71.31 202 SER A C 1
ATOM 1536 O O . SER A 1 202 ? -3.375 5.138 34.091 1.00 71.31 202 SER A O 1
ATOM 1538 N N . TYR A 1 203 ? -4.040 7.169 34.796 1.00 74.81 203 TYR A N 1
ATOM 1539 C CA . TYR A 1 203 ? -3.205 7.901 33.834 1.00 74.81 203 TYR A CA 1
ATOM 1540 C C . TYR A 1 203 ? -1.740 7.703 34.218 1.00 74.81 203 TYR A C 1
ATOM 1542 O O . TYR A 1 203 ? -1.330 8.074 35.316 1.00 74.81 203 TYR A O 1
ATOM 1550 N N . LYS A 1 204 ? -0.957 7.118 33.315 1.00 80.44 204 LYS A N 1
ATOM 1551 C CA . LYS A 1 204 ? 0.487 6.956 33.480 1.00 80.44 204 LYS A CA 1
ATOM 1552 C C . LYS A 1 204 ? 1.190 7.706 32.359 1.00 80.44 204 LYS A C 1
ATOM 1554 O O . LYS A 1 204 ? 0.670 7.808 31.249 1.00 80.44 204 LYS A O 1
ATOM 1559 N N . LEU A 1 205 ? 2.355 8.271 32.655 1.00 82.69 205 LEU A N 1
ATOM 1560 C CA . LEU A 1 205 ? 3.210 8.808 31.603 1.00 82.69 205 LEU A CA 1
ATOM 1561 C C . LEU A 1 205 ? 3.792 7.628 30.811 1.00 82.69 205 LEU A C 1
ATOM 1563 O O . LEU A 1 205 ? 4.269 6.673 31.432 1.00 82.69 205 LEU A O 1
ATOM 1567 N N . PRO A 1 206 ? 3.740 7.664 29.467 1.00 86.75 206 PRO A N 1
ATOM 1568 C CA . PRO A 1 206 ? 4.260 6.580 28.651 1.00 86.75 206 PRO A CA 1
ATOM 1569 C C . PRO A 1 206 ? 5.771 6.491 28.851 1.00 86.75 206 PRO A C 1
ATOM 1571 O O . PRO A 1 206 ? 6.491 7.489 28.770 1.00 86.75 206 PRO A O 1
ATOM 1574 N N . SER A 1 207 ? 6.269 5.290 29.128 1.00 88.81 207 SER A N 1
ATOM 1575 C CA . SER A 1 207 ? 7.707 5.102 29.274 1.00 88.81 207 SER A CA 1
ATOM 1576 C C . SER A 1 207 ? 8.349 5.030 27.886 1.00 88.81 207 SER A C 1
ATOM 1578 O O . SER A 1 207 ? 8.018 4.161 27.080 1.00 88.81 207 SER A O 1
ATOM 1580 N N . LEU A 1 208 ? 9.288 5.936 27.599 1.00 89.38 208 LEU A N 1
ATOM 1581 C CA . LEU A 1 208 ? 9.926 6.026 26.277 1.00 89.38 208 LEU A CA 1
ATOM 1582 C C . LEU A 1 208 ? 10.586 4.707 25.844 1.00 89.38 208 LEU A C 1
ATOM 1584 O O . LEU A 1 208 ? 10.583 4.373 24.663 1.00 89.38 208 LEU A O 1
ATOM 1588 N N . ARG A 1 209 ? 11.107 3.929 26.804 1.00 90.62 209 ARG A N 1
ATOM 1589 C CA . ARG A 1 209 ? 11.716 2.617 26.542 1.00 90.62 209 ARG A CA 1
ATOM 1590 C C . ARG A 1 209 ? 10.699 1.587 26.048 1.00 90.62 209 ARG A C 1
ATOM 1592 O O . ARG A 1 209 ? 11.000 0.877 25.096 1.00 90.62 209 ARG A O 1
ATOM 1599 N N . VAL A 1 210 ? 9.516 1.512 26.665 1.00 89.25 210 VAL A N 1
ATOM 1600 C CA . VAL A 1 210 ? 8.474 0.553 26.253 1.00 89.25 210 VAL A CA 1
ATOM 1601 C C . VAL A 1 210 ? 7.906 0.941 24.896 1.00 89.25 210 VAL A C 1
ATOM 1603 O O . VAL A 1 210 ? 7.788 0.079 24.029 1.00 89.25 210 VAL A O 1
ATOM 1606 N N . VAL A 1 211 ? 7.655 2.235 24.673 1.00 91.00 211 VAL A N 1
ATOM 1607 C CA . VAL A 1 211 ? 7.211 2.741 23.368 1.00 91.00 211 VAL A CA 1
ATOM 1608 C C . VAL A 1 211 ? 8.218 2.371 22.278 1.00 91.00 211 VAL A C 1
ATOM 1610 O O . VAL A 1 211 ? 7.831 1.777 21.275 1.00 91.00 211 VAL A O 1
ATOM 1613 N N . PHE A 1 212 ? 9.511 2.649 22.482 1.00 93.50 212 PHE A N 1
ATOM 1614 C CA . PHE A 1 212 ? 10.550 2.316 21.504 1.00 93.50 212 PHE A CA 1
ATOM 1615 C C . PHE A 1 212 ? 10.638 0.810 21.233 1.00 93.50 212 PHE A C 1
ATOM 1617 O O . PHE A 1 212 ? 10.649 0.398 20.075 1.00 93.50 212 PHE A O 1
ATOM 1624 N N . PHE A 1 213 ? 10.646 -0.019 22.281 1.00 92.19 213 PHE A N 1
ATOM 1625 C CA . PHE A 1 213 ? 10.725 -1.472 22.129 1.00 92.19 213 PHE A CA 1
ATOM 1626 C C . PHE A 1 213 ? 9.507 -2.035 21.384 1.00 92.19 213 PHE A C 1
ATOM 1628 O O . PHE A 1 213 ? 9.661 -2.855 20.483 1.00 92.19 213 PHE A O 1
ATOM 1635 N N . ARG A 1 214 ? 8.301 -1.534 21.690 1.00 88.38 214 ARG A N 1
ATOM 1636 C CA . ARG A 1 214 ? 7.062 -1.936 21.013 1.00 88.38 214 ARG A CA 1
ATOM 1637 C C . ARG A 1 214 ? 7.077 -1.544 19.538 1.00 88.38 214 ARG A C 1
ATOM 1639 O O . ARG A 1 214 ? 6.684 -2.338 18.692 1.00 88.38 214 ARG A O 1
ATOM 1646 N N . VAL A 1 215 ? 7.552 -0.344 19.212 1.00 90.81 215 VAL A N 1
ATOM 1647 C CA . VAL A 1 215 ? 7.699 0.106 17.818 1.00 90.81 215 VAL A CA 1
ATOM 1648 C C . VAL A 1 215 ? 8.719 -0.753 17.071 1.00 90.81 215 VAL A C 1
ATOM 1650 O O . VAL A 1 215 ? 8.436 -1.200 15.962 1.00 90.81 215 VAL A O 1
ATOM 1653 N N . TRP A 1 216 ? 9.865 -1.039 17.690 1.00 92.75 216 TRP A N 1
ATOM 1654 C CA . TRP A 1 216 ? 10.920 -1.867 17.106 1.00 92.75 216 TRP A CA 1
ATOM 1655 C C . TRP A 1 216 ? 10.458 -3.300 16.818 1.00 92.75 216 TRP A C 1
ATOM 1657 O O . TRP A 1 216 ? 10.651 -3.807 15.715 1.00 92.75 216 TRP A O 1
ATOM 1667 N N . GLU A 1 217 ? 9.781 -3.939 17.772 1.00 89.56 217 GLU A N 1
ATOM 1668 C CA . GLU A 1 217 ? 9.229 -5.286 17.598 1.00 89.56 217 GLU A CA 1
ATOM 1669 C C . GLU A 1 217 ? 8.228 -5.333 16.433 1.00 89.56 217 GLU A C 1
ATOM 1671 O O . GLU A 1 217 ? 8.253 -6.247 15.604 1.00 89.56 217 GLU A O 1
ATOM 1676 N N . ARG A 1 218 ? 7.369 -4.311 16.318 1.00 84.94 218 ARG A N 1
ATOM 1677 C CA . ARG A 1 218 ? 6.417 -4.194 15.204 1.00 84.94 218 ARG A CA 1
ATOM 1678 C C . ARG A 1 218 ? 7.117 -3.952 13.870 1.00 84.94 218 ARG A C 1
ATOM 1680 O O . ARG A 1 218 ? 6.689 -4.525 12.871 1.00 84.94 218 ARG A O 1
ATOM 1687 N N . ALA A 1 219 ? 8.201 -3.179 13.857 1.00 88.62 219 ALA A N 1
ATOM 1688 C CA . ALA A 1 219 ? 9.036 -2.967 12.678 1.00 88.62 219 ALA A CA 1
ATOM 1689 C C . ALA A 1 219 ? 9.630 -4.282 12.165 1.00 88.62 219 ALA A C 1
ATOM 1691 O O . ALA A 1 219 ? 9.497 -4.615 10.989 1.00 88.62 219 ALA A O 1
ATOM 1692 N N . GLN A 1 220 ? 10.232 -5.064 13.064 1.00 89.50 220 GLN A N 1
ATOM 1693 C CA . GLN A 1 220 ? 10.821 -6.357 12.723 1.00 89.50 220 GLN A CA 1
ATOM 1694 C C . GLN A 1 220 ? 9.761 -7.349 12.242 1.00 89.50 220 GLN A C 1
ATOM 1696 O O . GLN A 1 220 ? 9.969 -8.043 11.247 1.00 89.50 220 GLN A O 1
ATOM 1701 N N . ALA A 1 221 ? 8.598 -7.384 12.900 1.00 84.62 221 ALA A N 1
ATOM 1702 C CA . ALA A 1 221 ? 7.483 -8.220 12.468 1.00 84.62 221 ALA A CA 1
ATOM 1703 C C . ALA A 1 221 ? 6.970 -7.829 11.071 1.00 84.62 221 ALA A C 1
ATOM 1705 O O . ALA A 1 221 ? 6.651 -8.714 10.276 1.00 84.62 221 ALA A O 1
ATOM 1706 N N . PHE A 1 222 ? 6.913 -6.528 10.762 1.00 84.56 222 PHE A N 1
ATOM 1707 C CA . PHE A 1 222 ? 6.538 -6.037 9.438 1.00 84.56 222 PHE A CA 1
ATOM 1708 C C . PHE A 1 222 ? 7.559 -6.461 8.378 1.00 84.56 222 PHE A C 1
ATOM 1710 O O . PHE A 1 222 ? 7.169 -7.093 7.402 1.00 84.56 222 PHE A O 1
ATOM 1717 N N . ILE A 1 223 ? 8.853 -6.207 8.596 1.00 88.94 223 ILE A N 1
ATOM 1718 C CA . ILE A 1 223 ? 9.916 -6.554 7.639 1.00 88.94 223 ILE A CA 1
ATOM 1719 C C . ILE A 1 223 ? 9.963 -8.069 7.389 1.00 88.94 223 ILE A C 1
ATOM 1721 O O . ILE A 1 223 ? 10.006 -8.500 6.240 1.00 88.94 223 ILE A O 1
ATOM 1725 N N . GLY A 1 224 ? 9.910 -8.883 8.447 1.00 85.06 224 GLY A N 1
ATOM 1726 C CA . GLY A 1 224 ? 10.072 -10.335 8.332 1.00 85.06 224 GLY A CA 1
ATOM 1727 C C . GLY A 1 224 ? 8.852 -11.094 7.803 1.00 85.06 224 GLY A C 1
ATOM 1728 O O . GLY A 1 224 ? 9.020 -12.171 7.245 1.00 85.06 224 GLY A O 1
ATOM 1729 N N . ARG A 1 225 ? 7.625 -10.584 7.987 1.00 81.38 225 ARG A N 1
ATOM 1730 C CA . ARG A 1 225 ? 6.401 -11.280 7.533 1.00 81.38 225 ARG A CA 1
ATOM 1731 C C . ARG A 1 225 ? 5.764 -10.595 6.336 1.00 81.38 225 ARG A C 1
ATOM 1733 O O . ARG A 1 225 ? 5.668 -11.184 5.264 1.00 81.38 225 ARG A O 1
ATOM 1740 N N . ALA A 1 226 ? 5.346 -9.344 6.517 1.00 79.06 226 ALA A N 1
ATOM 1741 C CA . ALA A 1 226 ? 4.693 -8.585 5.457 1.00 79.06 226 ALA A CA 1
ATOM 1742 C C . ALA A 1 226 ? 5.688 -8.233 4.343 1.00 79.06 226 ALA A C 1
ATOM 1744 O O . ALA A 1 226 ? 5.352 -8.366 3.172 1.00 79.06 226 ALA A O 1
ATOM 1745 N N . GLY A 1 227 ? 6.924 -7.868 4.694 1.00 84.81 227 GLY A N 1
ATOM 1746 C CA . GLY A 1 227 ? 7.976 -7.548 3.733 1.00 84.81 227 GLY A CA 1
ATOM 1747 C C . GLY A 1 227 ? 8.316 -8.723 2.817 1.00 84.81 227 GLY A C 1
ATOM 1748 O O . GLY A 1 227 ? 8.315 -8.561 1.601 1.00 84.81 227 GLY A O 1
ATOM 1749 N N . SER A 1 228 ? 8.517 -9.921 3.373 1.00 86.81 228 SER A N 1
ATOM 1750 C CA . SER A 1 228 ? 8.774 -11.130 2.577 1.00 86.81 228 SER A CA 1
ATOM 1751 C C . SER A 1 228 ? 7.622 -11.466 1.631 1.00 86.81 228 SER A C 1
ATOM 1753 O O . SER A 1 228 ? 7.855 -11.790 0.471 1.00 86.81 228 SER A O 1
ATOM 1755 N N . LEU A 1 229 ? 6.377 -11.336 2.093 1.00 84.50 229 LEU A N 1
ATOM 1756 C CA . LEU A 1 229 ? 5.197 -11.560 1.262 1.00 84.50 229 LEU A CA 1
ATOM 1757 C C . LEU A 1 229 ? 5.085 -10.541 0.116 1.00 84.50 229 LEU A C 1
ATOM 1759 O O . LEU A 1 229 ? 4.823 -10.929 -1.026 1.00 84.50 229 LEU A O 1
ATOM 1763 N N . ILE A 1 230 ? 5.265 -9.251 0.419 1.00 83.75 230 ILE A N 1
ATOM 1764 C CA . ILE A 1 230 ? 5.226 -8.165 -0.571 1.00 83.75 230 ILE A CA 1
ATOM 1765 C C . ILE A 1 230 ? 6.315 -8.396 -1.617 1.00 83.75 230 ILE A C 1
ATOM 1767 O O . ILE A 1 230 ? 6.025 -8.365 -2.808 1.00 83.75 230 ILE A O 1
ATOM 1771 N N . PHE A 1 231 ? 7.533 -8.717 -1.179 1.00 88.94 231 PHE A N 1
ATOM 1772 C CA . PHE A 1 231 ? 8.650 -9.040 -2.058 1.00 88.94 231 PHE A CA 1
ATOM 1773 C C . PHE A 1 231 ? 8.343 -10.231 -2.975 1.00 88.94 231 PHE A C 1
ATOM 1775 O O . PHE A 1 231 ? 8.470 -10.119 -4.192 1.00 88.94 231 PHE A O 1
ATOM 1782 N N . CYS A 1 232 ? 7.879 -11.357 -2.421 1.00 89.75 232 CYS A N 1
ATOM 1783 C CA . CYS A 1 232 ? 7.518 -12.528 -3.221 1.00 89.75 232 CYS A CA 1
ATOM 1784 C C . CYS A 1 232 ? 6.416 -12.204 -4.235 1.00 89.75 232 CYS A C 1
ATOM 1786 O O . CYS A 1 232 ? 6.503 -12.614 -5.389 1.00 89.75 232 CYS A O 1
ATOM 1788 N N . THR A 1 233 ? 5.400 -11.441 -3.830 1.00 84.62 233 THR A N 1
ATOM 1789 C CA . THR A 1 233 ? 4.309 -11.037 -4.725 1.00 84.62 233 THR A CA 1
ATOM 1790 C C . THR A 1 233 ? 4.812 -10.100 -5.820 1.00 84.62 233 THR A C 1
ATOM 1792 O O . THR A 1 233 ? 4.439 -10.285 -6.971 1.00 84.62 233 THR A O 1
ATOM 1795 N N . ALA A 1 234 ? 5.692 -9.146 -5.504 1.00 86.88 234 ALA A N 1
ATOM 1796 C CA . ALA A 1 234 ? 6.292 -8.242 -6.483 1.00 86.88 234 ALA A CA 1
ATOM 1797 C C . ALA A 1 234 ? 7.094 -9.011 -7.541 1.00 86.88 234 ALA A C 1
ATOM 1799 O O . ALA A 1 234 ? 6.882 -8.806 -8.732 1.00 86.88 234 ALA A O 1
ATOM 1800 N N . VAL A 1 235 ? 7.926 -9.971 -7.122 1.00 90.81 235 VAL A N 1
ATOM 1801 C CA . VAL A 1 235 ? 8.680 -10.837 -8.044 1.00 90.81 235 VAL A CA 1
ATOM 1802 C C . VAL A 1 235 ? 7.745 -11.701 -8.895 1.00 90.81 235 VAL A C 1
ATOM 1804 O O . VAL A 1 235 ? 7.983 -11.864 -10.089 1.00 90.81 235 VAL A O 1
ATOM 1807 N N . LEU A 1 236 ? 6.659 -12.232 -8.324 1.00 90.25 236 LEU A N 1
ATOM 1808 C CA . LEU A 1 236 ? 5.665 -13.006 -9.077 1.00 90.25 236 LEU A CA 1
ATOM 1809 C C . LEU A 1 236 ? 4.887 -12.147 -10.081 1.00 90.25 236 LEU A C 1
ATOM 1811 O O . LEU A 1 236 ? 4.651 -12.592 -11.201 1.00 90.25 236 LEU A O 1
ATOM 1815 N N . VAL A 1 237 ? 4.498 -10.928 -9.700 1.00 86.69 237 VAL A N 1
ATOM 1816 C CA . VAL A 1 237 ? 3.815 -9.974 -10.585 1.00 86.69 237 VAL A CA 1
ATOM 1817 C C . VAL A 1 237 ? 4.747 -9.539 -11.709 1.00 86.69 237 VAL A C 1
ATOM 1819 O O . VAL A 1 237 ? 4.327 -9.544 -12.863 1.00 86.69 237 VAL A O 1
ATOM 1822 N N . TRP A 1 238 ? 6.013 -9.249 -11.397 1.00 90.62 238 TRP A N 1
ATOM 1823 C CA . TRP A 1 238 ? 7.046 -8.997 -12.398 1.00 90.62 238 TRP A CA 1
ATOM 1824 C C . TRP A 1 238 ? 7.176 -10.187 -13.353 1.00 90.62 238 TRP A C 1
ATOM 1826 O O . TRP A 1 238 ? 7.041 -10.017 -14.559 1.00 90.62 238 TRP A O 1
ATOM 1836 N N . ALA A 1 239 ? 7.325 -11.410 -12.835 1.00 91.06 239 ALA A N 1
ATOM 1837 C CA . ALA A 1 239 ? 7.482 -12.604 -13.665 1.00 91.06 239 ALA A CA 1
ATOM 1838 C C . ALA A 1 239 ? 6.254 -12.857 -14.555 1.00 91.06 239 ALA A C 1
ATOM 1840 O O . ALA A 1 239 ? 6.400 -13.233 -15.717 1.00 91.06 239 ALA A O 1
ATOM 1841 N N . ALA A 1 240 ? 5.045 -12.622 -14.038 1.00 89.81 240 ALA A N 1
ATOM 1842 C CA . ALA A 1 240 ? 3.806 -12.742 -14.800 1.00 89.81 240 ALA A CA 1
ATOM 1843 C C . ALA A 1 240 ? 3.648 -11.638 -15.859 1.00 89.81 240 ALA A C 1
ATOM 1845 O O . ALA A 1 240 ? 3.044 -11.887 -16.901 1.00 89.81 240 ALA A O 1
ATOM 1846 N N . GLY A 1 241 ? 4.151 -10.429 -15.594 1.00 87.75 241 GLY A N 1
ATOM 1847 C CA . GLY A 1 241 ? 4.164 -9.314 -16.545 1.00 87.75 241 GLY A CA 1
ATOM 1848 C C . GLY A 1 241 ? 5.267 -9.426 -17.600 1.00 87.75 241 GLY A C 1
ATOM 1849 O O . GLY A 1 241 ? 5.100 -8.916 -18.702 1.00 87.75 241 GLY A O 1
ATOM 1850 N N . TYR A 1 242 ? 6.358 -10.125 -17.279 1.00 88.88 242 TYR A N 1
ATOM 1851 C CA . TYR A 1 242 ? 7.503 -10.338 -18.164 1.00 88.88 242 TYR A CA 1
ATOM 1852 C C . TYR A 1 242 ? 7.310 -11.558 -19.078 1.00 88.88 242 TYR A C 1
ATOM 1854 O O . TYR A 1 242 ? 7.586 -11.509 -20.269 1.00 88.88 242 TYR A O 1
ATOM 1862 N N . PHE A 1 243 ? 6.793 -12.677 -18.562 1.00 90.69 243 PHE A N 1
ATOM 1863 C CA . PHE A 1 243 ? 6.629 -13.901 -19.353 1.00 90.69 243 PHE A CA 1
ATOM 1864 C C . PHE A 1 243 ? 5.171 -14.144 -19.772 1.00 90.69 243 PHE A C 1
ATOM 1866 O O . PHE A 1 243 ? 4.266 -13.953 -18.960 1.00 90.69 243 PHE A O 1
ATOM 1873 N N . PRO A 1 244 ? 4.901 -14.677 -20.984 1.00 87.38 244 PRO A N 1
ATOM 1874 C CA . PRO A 1 244 ? 5.823 -14.917 -22.100 1.00 87.38 244 PRO A CA 1
ATOM 1875 C C . PRO A 1 244 ? 5.957 -13.690 -23.026 1.00 87.38 244 PRO A C 1
ATOM 1877 O O . PRO A 1 244 ? 4.953 -13.070 -23.362 1.00 87.38 244 PRO A O 1
ATOM 1880 N N . GLY A 1 245 ? 7.168 -13.409 -23.512 1.00 84.19 245 GLY A N 1
ATOM 1881 C CA . GLY A 1 245 ? 7.451 -12.334 -24.470 1.00 84.19 245 GLY A CA 1
ATOM 1882 C C . GLY A 1 245 ? 8.905 -12.385 -24.951 1.00 84.19 245 GLY A C 1
ATOM 1883 O O . GLY A 1 245 ? 9.775 -12.855 -24.218 1.00 84.19 245 GLY A O 1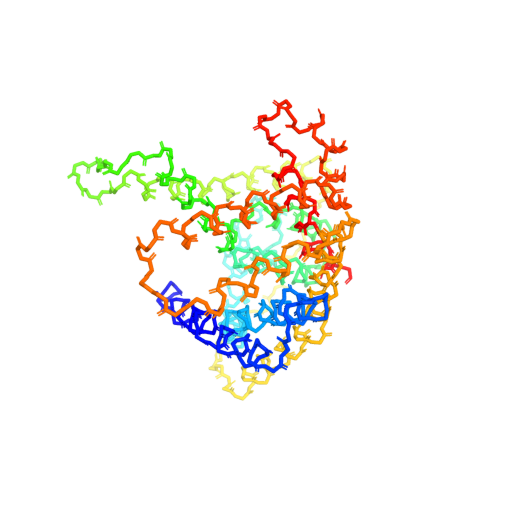
ATOM 1884 N N . ASP A 1 246 ? 9.174 -11.956 -26.189 1.00 87.81 246 ASP A N 1
ATOM 1885 C CA . ASP A 1 246 ? 10.550 -11.761 -26.670 1.00 87.81 246 ASP A CA 1
ATOM 1886 C C . ASP A 1 246 ? 10.968 -10.305 -26.439 1.00 87.81 246 ASP A C 1
ATOM 1888 O O . ASP A 1 246 ? 10.543 -9.398 -27.153 1.00 87.81 246 ASP A O 1
ATOM 1892 N N . HIS A 1 247 ? 11.797 -10.090 -25.420 1.00 89.19 247 HIS A N 1
ATOM 1893 C CA . HIS A 1 247 ? 12.249 -8.763 -25.001 1.00 89.19 247 HIS A CA 1
ATOM 1894 C C . HIS A 1 247 ? 13.554 -8.317 -25.677 1.00 89.19 247 HIS A C 1
ATOM 1896 O O . HIS A 1 247 ? 14.067 -7.251 -25.351 1.00 89.19 247 HIS A O 1
ATOM 1902 N N . ARG A 1 248 ? 14.108 -9.084 -26.631 1.00 89.62 248 ARG A N 1
ATOM 1903 C CA . ARG A 1 248 ? 15.378 -8.726 -27.299 1.00 89.62 248 ARG A CA 1
ATOM 1904 C C . ARG A 1 248 ? 15.341 -7.331 -27.914 1.00 89.62 248 ARG A C 1
ATOM 1906 O O . ARG A 1 248 ? 16.208 -6.515 -27.621 1.00 89.62 248 ARG A O 1
ATOM 1913 N N . ARG A 1 249 ? 14.296 -7.041 -28.698 1.00 90.31 249 ARG A N 1
ATOM 1914 C CA . ARG A 1 249 ? 14.119 -5.728 -29.332 1.00 90.31 249 ARG A CA 1
ATOM 1915 C C . ARG A 1 249 ? 13.953 -4.613 -28.302 1.00 90.31 249 ARG A C 1
ATOM 1917 O O . ARG A 1 249 ? 14.476 -3.524 -28.501 1.00 90.31 249 ARG A O 1
ATOM 1924 N N . GLN A 1 250 ? 13.269 -4.895 -27.192 1.00 90.31 250 GLN A N 1
ATOM 1925 C CA . GLN A 1 250 ? 13.123 -3.937 -26.097 1.00 90.31 250 GLN A CA 1
ATOM 1926 C C . GLN A 1 250 ? 14.491 -3.562 -25.529 1.00 90.31 250 GLN A C 1
ATOM 1928 O O . GLN A 1 250 ? 14.803 -2.385 -25.424 1.00 90.31 250 GLN A O 1
ATOM 1933 N N . HIS A 1 251 ? 15.321 -4.563 -25.233 1.00 90.69 251 HIS A N 1
ATOM 1934 C CA . HIS A 1 251 ? 16.649 -4.359 -24.662 1.00 90.69 251 HIS A CA 1
ATOM 1935 C C . HIS A 1 251 ? 17.590 -3.616 -25.625 1.00 90.69 251 HIS A C 1
ATOM 1937 O O . HIS A 1 251 ? 18.360 -2.765 -25.187 1.00 90.69 251 HIS A O 1
ATOM 1943 N N . GLU A 1 252 ? 17.510 -3.895 -26.931 1.00 90.62 252 GLU A N 1
ATOM 1944 C CA . GLU A 1 252 ? 18.251 -3.148 -27.958 1.00 90.62 252 GLU A CA 1
ATOM 1945 C C . GLU A 1 252 ? 17.881 -1.661 -27.961 1.00 90.62 252 GLU A C 1
ATOM 1947 O O . GLU A 1 252 ? 18.769 -0.811 -28.000 1.00 90.62 252 GLU A O 1
ATOM 1952 N N . LEU A 1 253 ? 16.582 -1.349 -27.905 1.00 91.00 253 LEU A N 1
ATOM 1953 C CA . LEU A 1 253 ? 16.093 0.029 -27.850 1.00 91.00 253 LEU A CA 1
ATOM 1954 C C . LEU A 1 253 ? 16.534 0.719 -26.558 1.00 91.00 253 LEU A C 1
ATOM 1956 O O . LEU A 1 253 ? 17.033 1.837 -26.615 1.00 91.00 253 LEU A O 1
ATOM 1960 N N . THR A 1 254 ? 16.431 0.041 -25.411 1.00 90.62 254 THR A N 1
ATOM 1961 C CA . THR A 1 254 ? 16.926 0.555 -24.126 1.00 90.62 254 THR A CA 1
ATOM 1962 C C . THR A 1 254 ? 18.414 0.903 -24.201 1.00 90.62 254 THR A C 1
ATOM 1964 O O . THR A 1 254 ? 18.807 1.998 -23.811 1.00 90.62 254 THR A O 1
ATOM 1967 N N . GLY A 1 255 ? 19.238 0.026 -24.784 1.00 88.94 255 GLY A N 1
ATOM 1968 C CA . GLY A 1 255 ? 20.666 0.294 -24.967 1.00 88.94 255 GLY A CA 1
ATOM 1969 C C . GLY A 1 255 ? 20.954 1.478 -25.897 1.00 88.94 255 GLY A C 1
ATOM 1970 O O . GLY A 1 255 ? 21.885 2.237 -25.643 1.00 88.94 255 GLY A O 1
ATOM 1971 N N . GLN A 1 256 ? 20.153 1.674 -26.950 1.00 90.62 256 GLN A N 1
ATOM 1972 C CA . GLN A 1 256 ? 20.280 2.828 -27.853 1.00 90.62 256 GLN A CA 1
ATOM 1973 C C . GLN A 1 256 ? 19.892 4.143 -27.171 1.00 90.62 256 GLN A C 1
ATOM 1975 O O . GLN A 1 256 ? 20.576 5.145 -27.365 1.00 90.62 256 GLN A O 1
ATOM 1980 N N . ILE A 1 257 ? 18.830 4.125 -26.361 1.00 89.69 257 ILE A N 1
ATOM 1981 C CA . ILE A 1 257 ? 18.369 5.280 -25.580 1.00 89.69 257 ILE A CA 1
ATOM 1982 C C . ILE A 1 257 ? 19.427 5.670 -24.538 1.00 89.69 257 ILE A C 1
ATOM 1984 O O . ILE A 1 257 ? 19.782 6.837 -24.428 1.00 89.69 257 ILE A O 1
ATOM 1988 N N . GLU A 1 258 ? 19.992 4.701 -23.816 1.00 87.69 258 GLU A N 1
ATOM 1989 C CA . GLU A 1 258 ? 21.021 4.952 -22.793 1.00 87.69 258 GLU A CA 1
ATOM 1990 C C . GLU A 1 258 ? 22.358 5.415 -23.376 1.00 87.69 258 GLU A C 1
ATOM 1992 O O . GLU A 1 258 ? 23.057 6.227 -22.771 1.00 87.69 258 GLU A O 1
ATOM 1997 N N . ALA A 1 259 ? 22.726 4.911 -24.556 1.00 88.00 259 ALA A N 1
ATOM 1998 C CA . ALA A 1 259 ? 23.939 5.321 -25.257 1.00 88.00 259 ALA A CA 1
ATOM 1999 C C . ALA A 1 259 ? 23.790 6.670 -25.983 1.00 88.00 259 ALA A C 1
ATOM 2001 O O . ALA A 1 259 ? 24.776 7.179 -26.527 1.00 88.00 259 ALA A O 1
ATOM 2002 N N . TRP A 1 260 ? 22.586 7.249 -26.019 1.00 88.88 260 TRP A N 1
ATOM 2003 C CA . TRP A 1 260 ? 22.326 8.506 -26.704 1.00 88.88 260 TRP A CA 1
ATOM 2004 C C . TRP A 1 260 ? 23.044 9.670 -26.013 1.00 88.88 260 TRP A C 1
ATOM 2006 O O . TRP A 1 260 ? 22.771 10.014 -24.866 1.00 88.88 260 TRP A O 1
ATOM 2016 N N . GLN A 1 261 ? 23.968 10.303 -26.735 1.00 83.38 261 GLN A N 1
ATOM 2017 C CA . GLN A 1 261 ? 24.736 11.463 -26.259 1.00 83.38 261 GLN A CA 1
ATOM 2018 C C . GLN A 1 261 ? 24.218 12.799 -26.822 1.00 83.38 261 GLN A C 1
ATOM 2020 O O . GLN A 1 261 ? 24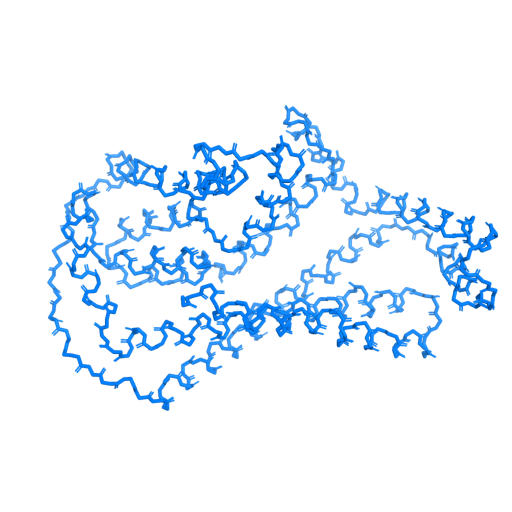.799 13.847 -26.540 1.00 83.38 261 GLN A O 1
ATOM 2025 N N . GLY A 1 262 ? 23.172 12.766 -27.656 1.00 80.31 262 GLY A N 1
ATOM 2026 C CA . GLY A 1 262 ? 22.562 13.955 -28.252 1.00 80.31 262 GLY A CA 1
ATOM 2027 C C . GLY A 1 262 ? 21.646 14.709 -27.285 1.00 80.31 262 GLY A C 1
ATOM 2028 O O . GLY A 1 262 ? 21.501 14.346 -26.119 1.00 80.31 262 GLY A O 1
ATOM 2029 N N . ASP A 1 263 ? 21.011 15.772 -27.779 1.00 83.88 263 ASP A N 1
ATOM 2030 C CA . ASP A 1 263 ? 20.049 16.540 -26.985 1.00 83.88 263 ASP A CA 1
ATOM 2031 C C . ASP A 1 263 ? 18.764 15.730 -26.734 1.00 83.88 263 ASP A C 1
ATOM 2033 O O . ASP A 1 263 ? 18.357 14.924 -27.574 1.00 83.88 263 ASP A O 1
ATOM 2037 N N . GLN A 1 264 ? 18.097 15.963 -25.598 1.00 80.44 264 GLN A N 1
ATOM 2038 C CA . GLN A 1 264 ? 16.836 15.277 -25.259 1.00 80.44 264 GLN A CA 1
ATOM 2039 C C . GLN A 1 264 ? 15.693 15.644 -26.215 1.00 80.44 264 GLN A C 1
ATOM 2041 O O . GLN A 1 264 ? 14.704 14.926 -26.337 1.00 80.44 264 GLN A O 1
ATOM 2046 N N . THR A 1 265 ? 15.827 16.777 -26.903 1.00 81.69 265 THR A N 1
ATOM 2047 C CA . THR A 1 265 ? 14.849 17.277 -27.870 1.00 81.69 265 THR A CA 1
ATOM 2048 C C . THR A 1 265 ? 15.047 16.719 -29.281 1.00 81.69 265 THR A C 1
ATOM 2050 O O . THR A 1 265 ? 14.322 17.124 -30.192 1.00 81.69 265 THR A O 1
ATOM 2053 N N . ASP A 1 266 ? 16.023 15.829 -29.494 1.00 87.06 266 ASP A N 1
ATOM 2054 C CA . ASP A 1 266 ? 16.288 15.269 -30.817 1.00 87.06 266 ASP A CA 1
ATOM 2055 C C . ASP A 1 266 ? 15.107 14.392 -31.285 1.00 87.06 266 ASP A C 1
ATOM 2057 O O . ASP A 1 266 ? 14.693 13.479 -30.560 1.00 87.06 266 ASP A O 1
ATOM 2061 N N . PRO A 1 267 ? 14.553 14.631 -32.490 1.00 87.81 267 PRO A N 1
ATOM 2062 C CA . PRO A 1 267 ? 13.481 13.806 -33.038 1.00 87.81 267 PRO A CA 1
ATOM 2063 C C . PRO A 1 267 ? 13.844 12.315 -33.124 1.00 87.81 267 PRO A C 1
ATOM 2065 O O . PRO A 1 267 ? 12.955 11.481 -32.976 1.00 87.81 267 PRO A O 1
ATOM 2068 N N . GLN A 1 268 ? 15.122 11.957 -33.296 1.00 88.69 268 GLN A N 1
ATOM 2069 C CA . GLN A 1 268 ? 15.548 10.552 -33.338 1.00 88.69 268 GLN A CA 1
ATOM 2070 C C . GLN A 1 268 ? 15.414 9.855 -31.978 1.00 88.69 268 GLN A C 1
ATOM 2072 O O . GLN A 1 268 ? 14.970 8.709 -31.916 1.00 88.69 268 GLN A O 1
ATOM 2077 N N . LEU A 1 269 ? 15.742 10.544 -30.879 1.00 89.44 269 LEU A N 1
ATOM 2078 C CA . LEU A 1 269 ? 15.549 10.005 -29.531 1.00 89.44 269 LEU A CA 1
ATOM 2079 C C . LEU A 1 269 ? 14.057 9.821 -29.231 1.00 89.44 269 LEU A C 1
ATOM 2081 O O . LEU A 1 269 ? 13.654 8.780 -28.717 1.00 89.44 269 LEU A O 1
ATOM 2085 N N . GLN A 1 270 ? 13.229 10.797 -29.613 1.00 89.94 270 GLN A N 1
ATOM 2086 C CA . GLN A 1 270 ? 11.779 10.715 -29.424 1.00 89.94 270 GLN A CA 1
ATOM 2087 C C . GLN A 1 270 ? 11.158 9.545 -30.197 1.00 89.94 270 GLN A C 1
ATOM 2089 O O . GLN A 1 270 ? 10.251 8.893 -29.683 1.00 89.94 270 GLN A O 1
ATOM 2094 N N . GLU A 1 271 ? 11.642 9.248 -31.407 1.00 91.44 271 GLU A N 1
ATOM 2095 C CA . GLU A 1 271 ? 11.214 8.068 -32.168 1.00 91.44 271 GLU A CA 1
ATOM 2096 C C . GLU A 1 271 ? 11.590 6.759 -31.453 1.00 91.44 271 GLU A C 1
ATOM 2098 O O . GLU A 1 271 ? 10.738 5.877 -31.313 1.00 91.44 271 GLU A O 1
ATOM 2103 N N . LEU A 1 272 ? 12.820 6.649 -30.934 1.00 91.31 272 LEU A N 1
ATOM 2104 C CA . LEU A 1 272 ? 13.273 5.476 -30.173 1.00 91.31 272 LEU A CA 1
ATOM 2105 C C . LEU A 1 272 ? 12.460 5.268 -28.887 1.00 91.31 272 LEU A C 1
ATOM 2107 O O . LEU A 1 272 ? 12.027 4.150 -28.599 1.00 91.31 272 LEU A O 1
ATOM 2111 N N . GLU A 1 273 ? 12.211 6.336 -28.127 1.00 91.06 273 GLU A N 1
ATOM 2112 C CA . GLU A 1 273 ? 11.387 6.293 -26.915 1.00 91.06 273 GLU A CA 1
ATOM 2113 C C . GLU A 1 273 ? 9.940 5.890 -27.227 1.00 91.06 273 GLU A C 1
ATOM 2115 O O . GLU A 1 273 ? 9.340 5.085 -26.508 1.00 91.06 273 GLU A O 1
ATOM 2120 N N . GLN A 1 274 ? 9.371 6.401 -28.323 1.00 91.69 274 GLN A N 1
ATOM 2121 C CA . GLN A 1 274 ? 8.030 6.026 -28.770 1.00 91.69 274 GLN A CA 1
ATOM 2122 C C . GLN A 1 274 ? 7.953 4.552 -29.182 1.00 91.69 274 GLN A C 1
ATOM 2124 O O . GLN A 1 274 ? 7.014 3.867 -28.767 1.00 91.69 274 GLN A O 1
ATOM 2129 N N . GLU A 1 275 ? 8.927 4.045 -29.948 1.00 92.62 275 GLU A N 1
ATOM 2130 C CA . GLU A 1 275 ? 9.006 2.623 -30.310 1.00 92.62 275 GLU A CA 1
ATOM 2131 C C . GLU A 1 275 ? 9.111 1.756 -29.046 1.00 92.62 275 GLU A C 1
ATOM 2133 O O . GLU A 1 275 ? 8.354 0.795 -28.881 1.00 92.62 275 GLU A O 1
ATOM 2138 N N . HIS A 1 276 ? 9.976 2.141 -28.102 1.00 92.75 276 HIS A N 1
ATOM 2139 C CA . HIS A 1 276 ? 10.146 1.442 -26.830 1.00 92.75 276 HIS A CA 1
ATOM 2140 C C . HIS A 1 276 ? 8.848 1.411 -26.004 1.00 92.75 276 HIS A C 1
ATOM 2142 O O . HIS A 1 276 ? 8.463 0.355 -25.490 1.00 92.75 276 HIS A O 1
ATOM 2148 N N . HIS A 1 277 ? 8.125 2.532 -25.901 1.00 90.50 277 HIS A N 1
ATOM 2149 C CA . HIS A 1 277 ? 6.847 2.602 -25.186 1.00 90.50 277 HIS A CA 1
ATOM 2150 C C . HIS A 1 277 ? 5.751 1.752 -25.840 1.00 90.50 277 HIS A C 1
ATOM 2152 O O . HIS A 1 277 ? 4.994 1.073 -25.138 1.00 90.50 277 HIS A O 1
ATOM 2158 N N . GLN A 1 278 ? 5.668 1.750 -27.173 1.00 91.56 278 GLN A N 1
ATOM 2159 C CA . GLN A 1 278 ? 4.705 0.927 -27.908 1.00 91.56 278 GLN A CA 1
ATOM 2160 C C . GLN A 1 278 ? 4.986 -0.566 -27.713 1.00 91.56 278 GLN A C 1
ATOM 2162 O O . GLN A 1 278 ? 4.074 -1.327 -27.378 1.00 91.56 278 GLN A O 1
ATOM 2167 N N . LEU A 1 279 ? 6.248 -0.973 -27.863 1.00 91.44 279 LEU A N 1
ATOM 2168 C CA . LEU A 1 279 ? 6.677 -2.358 -27.701 1.00 91.44 279 LEU A CA 1
ATOM 2169 C C . LEU A 1 279 ? 6.452 -2.850 -26.263 1.00 91.44 279 LEU A C 1
ATOM 2171 O O . LEU A 1 279 ? 5.884 -3.923 -26.060 1.00 91.44 279 LEU A O 1
ATOM 2175 N N . SER A 1 280 ? 6.800 -2.035 -25.262 1.00 87.50 280 SER A N 1
ATOM 2176 C CA . SER A 1 280 ? 6.546 -2.336 -23.845 1.00 87.50 280 SER A CA 1
ATOM 2177 C C . SER A 1 280 ? 5.052 -2.551 -23.568 1.00 87.50 280 SER A C 1
ATOM 2179 O O . SER A 1 280 ? 4.670 -3.487 -22.866 1.00 87.50 280 SER A O 1
ATOM 2181 N N . GLY A 1 281 ? 4.184 -1.726 -24.167 1.00 85.88 281 GLY A N 1
ATOM 2182 C CA . GLY A 1 281 ? 2.733 -1.879 -24.065 1.00 85.88 281 GLY A CA 1
ATOM 2183 C C . GLY A 1 281 ? 2.223 -3.205 -24.640 1.00 85.88 281 GLY A C 1
ATOM 2184 O O . GLY A 1 281 ? 1.429 -3.887 -23.989 1.00 85.88 281 GLY A O 1
ATOM 2185 N N . GLN A 1 282 ? 2.713 -3.592 -25.821 1.00 89.19 282 GLN A N 1
ATOM 2186 C CA . GLN A 1 282 ? 2.354 -4.855 -26.479 1.00 89.19 282 GLN A CA 1
ATOM 2187 C C . GLN A 1 282 ? 2.844 -6.077 -25.692 1.00 89.19 282 GLN A C 1
ATOM 2189 O O . GLN A 1 282 ? 2.111 -7.057 -25.537 1.00 89.19 282 GLN A O 1
ATOM 2194 N N . LEU A 1 283 ? 4.064 -6.016 -25.152 1.00 89.62 283 LEU A N 1
ATOM 2195 C CA . LEU A 1 283 ? 4.648 -7.099 -24.362 1.00 89.62 283 LEU A CA 1
ATOM 2196 C C . LEU A 1 283 ? 3.840 -7.348 -23.085 1.00 89.62 283 LEU A C 1
ATOM 2198 O O . LEU A 1 283 ? 3.413 -8.482 -22.858 1.00 89.62 283 LEU A O 1
ATOM 2202 N N . ILE A 1 284 ? 3.506 -6.294 -22.330 1.00 86.38 284 ILE A N 1
ATOM 2203 C CA . ILE A 1 284 ? 2.645 -6.404 -21.140 1.00 86.38 284 ILE A CA 1
ATOM 2204 C C . ILE A 1 284 ? 1.264 -6.963 -21.510 1.00 86.38 284 ILE A C 1
ATOM 2206 O O . ILE A 1 284 ? 0.714 -7.785 -20.777 1.00 86.38 284 ILE A O 1
ATOM 2210 N N . GLU A 1 285 ? 0.693 -6.569 -22.648 1.00 87.06 285 GLU A N 1
ATOM 2211 C CA . GLU A 1 285 ? -0.601 -7.084 -23.105 1.00 87.06 285 GLU A CA 1
ATOM 2212 C C . GLU A 1 285 ? -0.559 -8.584 -23.460 1.00 87.06 285 GLU A C 1
ATOM 2214 O O . GLU A 1 285 ? -1.526 -9.313 -23.217 1.00 87.06 285 GLU A O 1
ATOM 2219 N N . SER A 1 286 ? 0.555 -9.056 -24.023 1.00 88.38 286 SER A N 1
ATOM 2220 C CA . SER A 1 286 ? 0.754 -10.457 -24.425 1.00 88.38 286 SER A CA 1
ATOM 2221 C C . SER A 1 286 ? 1.212 -11.387 -23.288 1.00 88.38 286 SER A C 1
ATOM 2223 O O . SER A 1 286 ? 1.067 -12.617 -23.400 1.00 88.38 286 SER A O 1
ATOM 2225 N N . SER A 1 287 ? 1.711 -10.792 -22.199 1.00 90.12 287 SER A N 1
ATOM 2226 C CA . SER A 1 287 ? 2.205 -11.460 -20.993 1.00 90.12 287 SER A CA 1
ATOM 2227 C C . SER A 1 287 ? 1.140 -12.315 -20.299 1.00 90.12 287 SER A C 1
ATOM 2229 O O . SER A 1 287 ? -0.062 -12.210 -20.567 1.00 90.12 287 SER A O 1
ATOM 2231 N N . LEU A 1 288 ? 1.557 -13.172 -19.366 1.00 88.69 288 LEU A N 1
ATOM 2232 C CA . LEU A 1 288 ? 0.640 -13.984 -18.568 1.00 88.69 288 LEU A CA 1
ATOM 2233 C C . LEU A 1 288 ? -0.311 -13.097 -17.760 1.00 88.69 288 LEU A C 1
ATOM 2235 O O . LEU A 1 288 ? -1.507 -13.383 -17.697 1.00 88.69 288 LEU A O 1
ATOM 2239 N N . LEU A 1 289 ? 0.194 -11.991 -17.217 1.00 86.38 289 LEU A N 1
ATOM 2240 C CA . LEU A 1 289 ? -0.601 -10.996 -16.509 1.00 86.38 289 LEU A CA 1
ATOM 2241 C C . LEU A 1 289 ? -1.654 -10.355 -17.432 1.00 86.38 289 LEU A C 1
ATOM 2243 O O . LEU A 1 289 ? -2.822 -10.250 -17.055 1.00 86.38 289 LEU A O 1
ATOM 2247 N N . GLY A 1 290 ? -1.271 -10.008 -18.664 1.00 85.69 290 GLY A N 1
ATOM 2248 C CA . GLY A 1 290 ? -2.184 -9.491 -19.689 1.00 85.69 290 GLY A CA 1
ATOM 2249 C C . GLY A 1 290 ? -3.268 -10.498 -20.087 1.00 85.69 290 GLY A C 1
ATOM 2250 O O . GLY A 1 290 ? -4.448 -10.151 -20.171 1.00 85.69 290 GLY A O 1
ATOM 2251 N N . ARG A 1 291 ? -2.907 -11.778 -20.238 1.00 89.19 291 ARG A N 1
ATOM 2252 C CA . ARG A 1 291 ? -3.853 -12.873 -20.530 1.00 89.19 291 ARG A CA 1
ATOM 2253 C C . ARG A 1 291 ? -4.864 -13.082 -19.407 1.00 89.19 291 ARG A C 1
ATOM 2255 O O . ARG A 1 291 ? -6.053 -13.219 -19.686 1.00 89.19 291 ARG A O 1
ATOM 2262 N N . VAL A 1 292 ? -4.408 -13.082 -18.153 1.00 87.12 292 VAL A N 1
ATOM 2263 C CA . VAL A 1 292 ? -5.292 -13.151 -16.977 1.00 87.12 292 VAL A CA 1
ATOM 2264 C C . VAL A 1 292 ? -6.235 -11.947 -16.959 1.00 87.12 292 VAL A C 1
ATOM 2266 O O . VAL A 1 292 ? -7.436 -12.111 -16.756 1.00 87.12 292 VAL A O 1
ATOM 2269 N N . GLY A 1 293 ? -5.725 -10.754 -17.269 1.00 85.44 293 GLY A N 1
ATOM 2270 C CA . GLY A 1 293 ? -6.533 -9.546 -17.410 1.00 85.44 293 GLY A CA 1
ATOM 2271 C C . GLY A 1 293 ? -7.652 -9.666 -18.430 1.00 85.44 293 GLY A C 1
ATOM 2272 O O . GLY A 1 293 ? -8.809 -9.404 -18.107 1.00 85.44 293 GLY A O 1
ATOM 2273 N N . LYS A 1 294 ? -7.323 -10.110 -19.644 1.00 86.88 294 LYS A N 1
ATOM 2274 C CA . LYS A 1 294 ? -8.296 -10.322 -20.726 1.00 86.88 294 LYS A CA 1
ATOM 2275 C C . LYS A 1 294 ? -9.315 -11.415 -20.402 1.00 86.88 294 LYS A C 1
ATOM 2277 O O . LYS A 1 294 ? -10.462 -11.327 -20.826 1.00 86.88 294 LYS A O 1
ATOM 2282 N N . ALA A 1 295 ? -8.930 -12.427 -19.622 1.00 88.19 295 ALA A N 1
ATOM 2283 C CA . ALA A 1 295 ? -9.860 -13.453 -19.149 1.00 88.19 295 ALA A CA 1
ATOM 2284 C C . ALA A 1 295 ? -10.893 -12.895 -18.151 1.00 88.19 295 ALA A C 1
ATOM 2286 O O . ALA A 1 295 ? -12.037 -13.346 -18.136 1.00 88.19 295 ALA A O 1
ATOM 2287 N N . ILE A 1 296 ? -10.506 -11.902 -17.342 1.00 85.69 296 ILE A N 1
ATOM 2288 C CA . ILE A 1 296 ? -11.386 -11.229 -16.372 1.00 85.69 296 ILE A CA 1
ATOM 2289 C C . ILE A 1 296 ? -12.205 -10.107 -17.030 1.00 85.69 296 ILE A C 1
ATOM 2291 O O . ILE A 1 296 ? -13.327 -9.838 -16.597 1.00 85.69 296 ILE A O 1
ATOM 2295 N N . GLU A 1 297 ? -11.685 -9.485 -18.094 1.00 88.06 297 GLU A N 1
ATOM 2296 C CA . GLU A 1 297 ? -12.322 -8.397 -18.849 1.00 88.06 297 GLU A CA 1
ATOM 2297 C C . GLU A 1 297 ? -13.835 -8.575 -19.087 1.00 88.06 297 GLU A C 1
ATOM 2299 O O . GLU A 1 297 ? -14.572 -7.652 -18.746 1.00 88.06 297 GLU A O 1
ATOM 2304 N N . PRO A 1 298 ? -14.368 -9.716 -19.577 1.00 87.44 298 PRO A N 1
ATOM 2305 C CA . PRO A 1 298 ? -15.808 -9.852 -19.824 1.00 87.44 298 PRO A CA 1
ATOM 2306 C C . PRO A 1 298 ? -16.677 -9.667 -18.572 1.00 87.44 298 PRO A C 1
ATOM 2308 O O . PRO A 1 298 ? -17.810 -9.201 -18.687 1.00 87.44 298 PRO A O 1
ATOM 2311 N N . ALA A 1 299 ? -16.161 -9.992 -17.383 1.00 86.12 299 ALA A N 1
ATOM 2312 C CA . ALA A 1 299 ? -16.881 -9.812 -16.125 1.00 86.12 299 ALA A CA 1
ATOM 2313 C C . ALA A 1 299 ? -16.854 -8.356 -15.630 1.00 86.12 299 ALA A C 1
ATOM 2315 O O . ALA A 1 299 ? -17.799 -7.915 -14.978 1.00 86.12 299 ALA A O 1
ATOM 2316 N N . VAL A 1 300 ? -15.795 -7.601 -15.946 1.00 84.19 300 VAL A N 1
ATOM 2317 C CA . VAL A 1 300 ? -15.605 -6.213 -15.480 1.00 84.19 300 VAL A CA 1
ATOM 2318 C C . VAL A 1 300 ? -16.007 -5.153 -16.510 1.00 84.19 300 VAL A C 1
ATOM 2320 O O . VAL A 1 300 ? -16.349 -4.034 -16.139 1.00 84.19 300 VAL A O 1
ATOM 2323 N N . LYS A 1 301 ? -16.078 -5.509 -17.794 1.00 85.94 301 LYS A N 1
ATOM 2324 C CA . LYS A 1 301 ? -16.567 -4.658 -18.884 1.00 85.94 301 LYS A CA 1
ATOM 2325 C C . LYS A 1 301 ? -17.938 -4.006 -18.635 1.00 85.94 301 LYS A C 1
ATOM 2327 O O . LYS A 1 301 ? -18.067 -2.831 -18.976 1.00 85.94 301 LYS A O 1
ATOM 2332 N N . PRO A 1 302 ? -18.952 -4.659 -18.019 1.00 86.88 302 PRO A N 1
ATOM 2333 C CA . PRO A 1 302 ? -20.215 -3.980 -17.697 1.00 86.88 302 PRO A CA 1
ATOM 2334 C C . PRO A 1 302 ? -20.066 -2.826 -16.690 1.00 86.88 302 PRO A C 1
ATOM 2336 O O . PRO A 1 302 ? -20.943 -1.971 -16.626 1.00 86.88 302 PRO A O 1
ATOM 2339 N N . LEU A 1 303 ? -18.965 -2.767 -15.933 1.00 77.81 303 LEU A N 1
ATOM 2340 C CA . LEU A 1 303 ? -18.631 -1.656 -15.032 1.00 77.81 303 LEU A CA 1
ATOM 2341 C C . LEU A 1 303 ? -17.859 -0.526 -15.744 1.00 77.81 303 LEU A C 1
ATOM 2343 O O . LEU A 1 303 ? -17.517 0.468 -15.107 1.00 77.81 303 LEU A O 1
ATOM 2347 N N . GLY A 1 304 ? -17.569 -0.666 -17.045 1.00 83.31 304 GLY A N 1
ATOM 2348 C CA . GLY A 1 304 ? -16.739 0.270 -17.809 1.00 83.31 304 GLY A CA 1
ATOM 2349 C C . GLY A 1 304 ? -15.242 0.153 -17.509 1.00 83.31 304 GLY A C 1
ATOM 2350 O O . GLY A 1 304 ? -14.507 1.115 -17.706 1.00 83.31 304 GLY A O 1
ATOM 2351 N N . TRP A 1 305 ? -14.789 -0.988 -16.978 1.00 81.62 305 TRP A N 1
ATOM 2352 C CA . TRP A 1 305 ? -13.381 -1.221 -16.651 1.00 81.62 305 TRP A CA 1
ATOM 2353 C C . TRP A 1 305 ? -12.661 -1.972 -17.767 1.00 81.62 305 TRP A C 1
ATOM 2355 O O . TRP A 1 305 ? -13.147 -2.999 -18.242 1.00 81.62 305 TRP A O 1
ATOM 2365 N N . ASP A 1 306 ? -11.462 -1.500 -18.106 1.00 83.62 306 ASP A N 1
ATOM 2366 C CA . ASP A 1 306 ? -10.543 -2.211 -18.992 1.00 83.62 306 ASP A CA 1
ATOM 2367 C C . ASP A 1 306 ? -9.813 -3.344 -18.259 1.00 83.62 306 ASP A C 1
ATOM 2369 O O . ASP A 1 306 ? -9.671 -3.345 -17.029 1.00 83.62 306 ASP A O 1
ATOM 2373 N N . TRP A 1 307 ? -9.255 -4.282 -19.029 1.00 83.00 307 TRP A N 1
ATOM 2374 C CA . TRP A 1 307 ? -8.459 -5.397 -18.508 1.00 83.00 307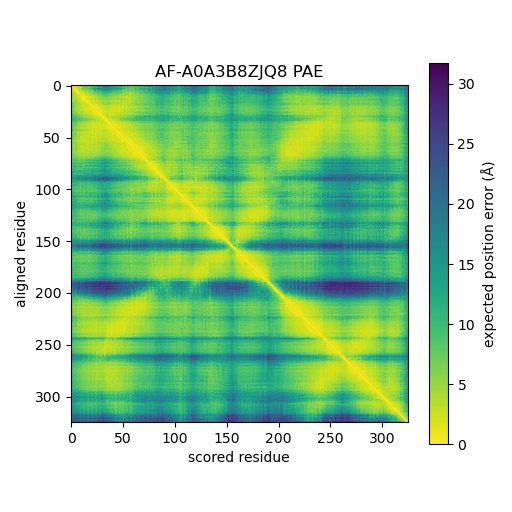 TRP A CA 1
ATOM 2375 C C . TRP A 1 307 ? -7.320 -4.937 -17.583 1.00 83.00 307 TRP A C 1
ATOM 2377 O O . TRP A 1 307 ? -7.032 -5.607 -16.597 1.00 83.00 307 TRP A O 1
ATOM 2387 N N . ARG A 1 308 ? -6.719 -3.763 -17.836 1.00 80.88 308 ARG A N 1
ATOM 2388 C CA . ARG A 1 308 ? -5.670 -3.157 -16.992 1.00 80.88 308 ARG A CA 1
ATOM 2389 C C . ARG A 1 308 ? -6.151 -2.901 -15.564 1.00 80.88 308 ARG A C 1
ATOM 2391 O O . ARG A 1 308 ? -5.453 -3.218 -14.603 1.00 80.88 308 ARG A O 1
ATOM 2398 N N . ILE A 1 309 ? -7.360 -2.355 -15.430 1.00 78.44 309 ILE A N 1
ATOM 2399 C CA . ILE A 1 309 ? -7.987 -2.084 -14.132 1.00 78.44 309 ILE A CA 1
ATOM 2400 C C . ILE A 1 309 ? -8.351 -3.414 -13.465 1.00 78.44 309 ILE A C 1
ATOM 2402 O O . ILE A 1 309 ? -8.071 -3.602 -12.283 1.00 78.44 309 ILE A O 1
ATOM 2406 N N . GLY A 1 310 ? -8.891 -4.370 -14.231 1.00 75.94 310 GLY A N 1
ATOM 2407 C CA . GLY A 1 310 ? -9.201 -5.718 -13.743 1.00 75.94 310 GLY A CA 1
ATOM 2408 C C . GLY A 1 310 ? -7.983 -6.453 -13.168 1.00 75.94 310 GLY A C 1
ATOM 2409 O O . GLY A 1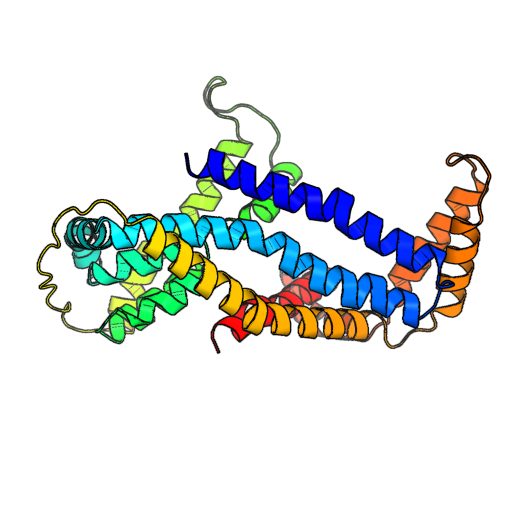 310 ? -8.055 -6.994 -12.064 1.00 75.94 310 GLY A O 1
ATOM 2410 N N . VAL A 1 311 ? -6.843 -6.406 -13.867 1.00 76.75 311 VAL A N 1
ATOM 2411 C CA . VAL A 1 311 ? -5.557 -6.942 -13.387 1.00 76.75 311 VAL A CA 1
ATOM 2412 C C . VAL A 1 311 ? -5.113 -6.239 -12.115 1.00 76.75 311 VAL A C 1
ATOM 2414 O O . VAL A 1 311 ? -4.750 -6.914 -11.158 1.00 76.75 311 VAL A O 1
ATOM 2417 N N . GLY A 1 312 ? -5.159 -4.903 -12.076 1.00 72.06 312 GLY A N 1
ATOM 2418 C CA . GLY A 1 312 ? -4.764 -4.133 -10.894 1.00 72.06 312 GLY A CA 1
ATOM 2419 C C . GLY A 1 312 ? -5.581 -4.504 -9.653 1.00 72.06 312 GLY A C 1
ATOM 2420 O O . GLY A 1 312 ? -5.029 -4.656 -8.564 1.00 72.06 312 GLY A O 1
ATOM 2421 N N . VAL A 1 313 ? -6.886 -4.739 -9.818 1.00 71.94 313 VAL A N 1
ATOM 2422 C CA . VAL A 1 313 ? -7.760 -5.206 -8.732 1.00 71.94 313 VAL A CA 1
ATOM 2423 C C . VAL A 1 313 ? -7.345 -6.599 -8.254 1.00 71.94 313 VAL A C 1
ATOM 2425 O O . VAL A 1 313 ? -7.192 -6.801 -7.049 1.00 71.94 313 VAL A O 1
ATOM 2428 N N . PHE A 1 314 ? -7.092 -7.536 -9.168 1.00 69.81 314 PHE A N 1
ATOM 2429 C CA . PHE A 1 314 ? -6.654 -8.890 -8.814 1.00 69.81 314 PHE A CA 1
ATOM 2430 C C . PHE A 1 314 ? -5.269 -8.913 -8.158 1.00 69.81 314 PHE A C 1
ATOM 2432 O O . PHE A 1 314 ? -5.079 -9.568 -7.136 1.00 69.81 314 PHE A O 1
ATOM 2439 N N . ALA A 1 315 ? -4.317 -8.148 -8.691 1.00 66.88 315 ALA A N 1
ATOM 2440 C CA . ALA A 1 315 ? -2.970 -8.011 -8.146 1.00 66.88 315 ALA A CA 1
ATOM 2441 C C . ALA A 1 315 ? -2.960 -7.316 -6.772 1.00 66.88 315 ALA A C 1
ATOM 2443 O O . ALA A 1 315 ? -2.053 -7.539 -5.975 1.00 66.88 315 ALA A O 1
ATOM 2444 N N . SER A 1 316 ? -3.987 -6.519 -6.453 1.00 65.62 316 SER A N 1
ATOM 2445 C CA . SER A 1 316 ? -4.149 -5.909 -5.126 1.00 65.62 316 SER A CA 1
ATOM 2446 C C . SER A 1 316 ? -4.671 -6.877 -4.053 1.00 65.62 316 SER A C 1
ATOM 2448 O O . SER A 1 316 ? -4.586 -6.580 -2.860 1.00 65.62 316 SER A O 1
ATOM 2450 N N . PHE A 1 317 ? -5.211 -8.031 -4.456 1.00 66.31 317 PHE A N 1
ATOM 2451 C CA . PHE A 1 317 ? -5.865 -8.989 -3.562 1.00 66.31 317 PHE A CA 1
ATOM 2452 C C . PHE A 1 317 ? -4.886 -9.711 -2.615 1.00 66.31 317 PHE A C 1
ATOM 2454 O O . PHE A 1 317 ? -5.146 -9.725 -1.408 1.00 66.31 317 PHE A O 1
ATOM 2461 N N . PRO A 1 318 ? -3.721 -10.221 -3.080 1.00 57.69 318 PRO A N 1
ATOM 2462 C CA . PRO A 1 318 ? -2.719 -10.825 -2.199 1.00 57.69 318 PRO A CA 1
ATOM 2463 C C . PRO A 1 318 ? -2.235 -9.868 -1.104 1.00 57.69 318 PRO A C 1
ATOM 2465 O O . PRO A 1 318 ? -2.063 -10.273 0.043 1.00 57.69 318 PRO A O 1
ATOM 2468 N N . ALA A 1 319 ? -2.098 -8.579 -1.430 1.00 51.72 319 ALA A N 1
ATOM 2469 C CA . ALA A 1 319 ? -1.682 -7.551 -0.479 1.00 51.72 319 ALA A CA 1
ATOM 2470 C C . ALA A 1 319 ? -2.720 -7.283 0.630 1.00 51.72 319 ALA A C 1
ATOM 2472 O O . ALA A 1 319 ? -2.365 -6.734 1.670 1.00 51.72 319 ALA A O 1
ATOM 2473 N N . ARG A 1 320 ? -3.996 -7.650 0.436 1.00 52.62 320 ARG A N 1
ATOM 2474 C CA . ARG A 1 320 ? -5.074 -7.436 1.420 1.00 52.62 320 ARG A CA 1
ATOM 2475 C C . ARG A 1 320 ? -5.407 -8.688 2.226 1.00 52.62 320 ARG A C 1
ATOM 2477 O O . ARG A 1 320 ? -5.564 -8.583 3.438 1.00 52.62 320 ARG A O 1
ATOM 2484 N N . GLU A 1 321 ? -5.487 -9.845 1.576 1.00 52.62 321 GLU A N 1
ATOM 2485 C CA . GLU A 1 321 ? -5.959 -11.084 2.211 1.00 52.62 321 GLU A CA 1
ATOM 2486 C C . GLU A 1 321 ? -4.838 -11.880 2.887 1.00 52.62 321 GLU A C 1
ATOM 2488 O O . GLU A 1 321 ? -5.046 -12.466 3.947 1.00 52.62 321 GLU A O 1
ATOM 2493 N N . VAL A 1 322 ? -3.616 -11.870 2.341 1.00 45.28 322 VAL A N 1
ATOM 2494 C CA . VAL A 1 322 ? -2.541 -12.728 2.870 1.00 45.28 322 VAL A CA 1
ATOM 2495 C C . VAL A 1 322 ? -1.935 -12.170 4.165 1.00 45.28 322 VAL A C 1
ATOM 2497 O O . VAL A 1 322 ? -1.343 -12.916 4.933 1.00 45.28 322 VAL A O 1
ATOM 2500 N N . ILE A 1 323 ? -2.147 -10.887 4.486 1.00 38.16 323 ILE A N 1
ATOM 2501 C CA . ILE A 1 323 ? -1.719 -10.330 5.783 1.00 38.16 323 ILE A CA 1
ATOM 2502 C C . ILE A 1 323 ? -2.674 -10.734 6.924 1.00 38.16 323 ILE A C 1
ATOM 2504 O O . ILE A 1 323 ? -2.339 -10.574 8.096 1.00 38.16 323 ILE A O 1
ATOM 2508 N N . ILE A 1 324 ? -3.867 -11.246 6.601 1.00 36.06 324 ILE A N 1
ATOM 2509 C CA . ILE A 1 324 ? -4.865 -11.691 7.587 1.00 36.06 324 ILE A CA 1
ATOM 2510 C C . ILE A 1 324 ? -4.708 -13.193 7.909 1.00 36.06 324 ILE A C 1
ATOM 2512 O O . ILE A 1 324 ? -5.211 -13.637 8.944 1.00 36.06 324 ILE A O 1
ATOM 2516 N N . ALA A 1 325 ? -3.983 -13.945 7.072 1.00 31.14 325 ALA A N 1
ATOM 2517 C CA . ALA A 1 325 ? -3.668 -15.362 7.268 1.00 31.14 325 ALA A CA 1
ATOM 2518 C C . ALA A 1 325 ? -2.537 -15.604 8.285 1.00 31.14 325 ALA A C 1
ATOM 2520 O O . ALA A 1 325 ? -1.587 -14.788 8.358 1.00 31.14 325 ALA A O 1
#

pLDDT: mean 82.78, std 10.01, range [31.14, 94.5]

Solvent-accessible surface area (backbone atoms only — not comparable to full-atom values): 17303 Å² total; per-residue (Å²): 105,71,72,64,52,48,48,55,28,49,51,53,25,46,47,41,62,72,47,52,49,53,52,54,41,53,55,52,56,75,76,42,68,70,43,74,69,44,48,45,45,44,64,12,48,45,46,18,52,43,53,46,60,39,49,43,51,50,51,44,52,51,41,41,53,50,37,43,38,52,55,25,31,48,52,64,50,51,20,58,68,40,24,66,63,29,45,77,60,49,35,48,16,68,54,49,58,20,49,58,39,5,35,61,38,41,67,68,9,48,63,48,33,76,75,40,83,50,67,56,55,28,51,51,51,50,71,39,26,76,38,35,58,27,64,86,51,48,64,59,51,48,54,52,36,67,73,75,43,68,94,45,65,35,80,94,69,79,40,47,41,51,58,52,50,52,50,50,62,49,46,45,26,54,64,50,34,55,58,50,45,38,49,45,36,69,74,76,45,69,76,81,62,65,85,86,84,74,86,80,68,69,84,40,83,55,53,67,66,59,35,50,52,54,26,49,54,52,48,52,52,40,52,68,50,54,31,50,51,49,30,53,49,33,37,50,51,38,49,29,38,54,36,61,62,86,55,64,67,52,28,53,45,52,48,52,61,73,66,55,84,70,66,90,82,37,68,68,56,51,50,50,53,49,53,42,52,52,51,52,52,52,38,37,51,62,1,47,43,26,49,54,10,57,70,46,22,78,78,38,40,87,77,75,40,53,30,70,56,52,34,53,56,56,67,49,43,61,76,62,56,57,77,75,103